Protein AF-0000000078328776 (afdb_homodimer)

pLDDT: mean 74.49, std 23.5, range [30.27, 96.44]

Foldseek 3Di:
DDPPPPPPPDPPPPPPPPLDPLLVVLCPPVNVVVLVVLVVVLVVLVVVLVVLVVQLVVLVVVVDPVSPVVNVVSVVSNVVSVVVSVVSVVVSVVSVVVSSVVSVVVVVPPPVPDD/DDPPPPPPPDPPPPPPPPLDPQLVVLCPPVNVVVLVVLVVVLVVLVVVLVVLVVQLVVLVVVVDPVSPVVNVVSVVSNVVSVVVSVVSVVVSVVSVVVSSVVRVVVVVPPPVPDD

Secondary structure (DSSP, 8-state):
--------------------HHHHHTS-HHHHHHHHHHHHHHHHHHHHHHHHHHHHHHHHHHT-HHHHHHHHHHHHHHHHHHHHHHHHHHHHHHHHHHHHHHHHHHHHTS-----/--------------------HHHHHHS-HHHHHHHHHHHHHHHHHHHHHHHHHHHHHHHHHHT-HHHHHHHHHHHHHHHHHHHHHHHHHHHHHHHHHHHHHHHHHHHHTS-----

InterPro domains:
  IPR009741 Protein EARLY FLOWERING 4 domain [PF07011] (29-105)
  IPR040462 Protein EARLY FLOWERING 4 [PTHR33469] (18-105)

Nearest PDB structures (foldseek):
  3tul-assembly5_B  TM=6.979E-01  e=3.600E+00  Salmonella enterica subsp. enterica serovar Typhimurium
  6h9x-assembly1_A  TM=4.106E-01  e=1.243E+00  Klebsiella pneumoniae
  3syv-assembly2_C  TM=4.002E-01  e=1.574E+00  Mus musculus
  3tul-assembly5_B  TM=6.974E-01  e=3.491E+00  Salmonella enterica subsp. enterica serovar Typhimurium
  6zvr-assembly1_D  TM=7.664E-01  e=7.128E+00  Nostoc punctiforme

Solvent-accessible surface area (backbone atoms only — not comparable to full-atom values): 12878 Å² total; per-residue (Å²): 138,83,79,78,79,77,76,77,77,73,78,77,74,71,77,65,80,69,56,48,61,51,26,41,69,46,53,40,70,64,58,48,49,52,51,54,50,52,48,51,53,47,50,50,54,48,52,51,41,55,54,44,53,50,50,40,50,53,25,59,73,63,73,40,68,70,38,43,50,50,30,15,57,46,52,50,52,43,51,52,48,40,50,50,46,29,52,54,32,48,51,47,43,51,53,51,51,50,47,49,53,53,14,48,55,58,54,59,60,61,68,74,60,82,125,138,84,80,77,80,78,78,76,76,73,79,78,77,71,77,66,79,69,59,50,61,50,27,42,69,49,52,40,70,65,59,46,50,52,50,53,49,54,46,50,51,50,51,51,54,48,53,51,41,55,54,45,52,50,50,40,50,51,24,59,72,62,73,40,70,70,38,44,48,51,30,14,56,45,52,48,51,43,51,53,48,42,49,51,47,29,51,53,32,50,52,48,42,53,52,51,50,50,50,51,53,53,16,49,56,58,53,59,61,61,68,72,61,82,127

Radius of gyration: 25.48 Å; Cα contacts (8 Å, |Δi|>4): 161; chains: 2; bounding box: 104×79×60 Å

Sequence (230 aa):
MDHADSSHHTPNKRRRGAVPAAAADSFSGEVWRNFTDSFREVQSVLDRNRVLIQQVNENHQSKMHDNMVKNVELIQEINGNITRVKVLYSELSSSFSSVLRNGRDGAGGGNDGEEMDHADSSHHTPNKRRRGAVPAAAADSFSGEVWRNFTDSFREVQSVLDRNRVLIQQVNENHQSKMHDNMVKNVELIQEINGNITRVKVLYSELSSSFSSVLRNGRDGAGGGNDGEE

Organism: Daucus carota subsp. sativus (NCBI:txid79200)

Structure (mmCIF, N/CA/C/O backbone):
data_AF-0000000078328776-model_v1
#
loop_
_entity.id
_entity.type
_entity.pdbx_description
1 polymer 'Uncharacterized protein'
#
loop_
_atom_site.group_PDB
_atom_site.id
_atom_site.type_symbol
_atom_site.label_atom_id
_atom_site.label_alt_id
_atom_site.label_comp_id
_atom_site.label_asym_id
_atom_site.label_entity_id
_atom_site.label_seq_id
_atom_site.pdbx_PDB_ins_code
_atom_site.Cartn_x
_atom_site.Cartn_y
_atom_site.Cartn_z
_atom_site.occupancy
_atom_site.B_iso_or_equiv
_atom_site.auth_seq_id
_atom_site.auth_comp_id
_atom_site.auth_asym_id
_atom_site.auth_atom_id
_atom_site.pdbx_PDB_model_num
ATOM 1 N N . MET A 1 1 ? 55.062 -6.391 -22.578 1 31.45 1 MET A N 1
ATOM 2 C CA . MET A 1 1 ? 53.719 -6.285 -23.109 1 31.45 1 MET A CA 1
ATOM 3 C C . MET A 1 1 ? 52.719 -7.02 -22.203 1 31.45 1 MET A C 1
ATOM 5 O O . MET A 1 1 ? 52.656 -8.25 -22.203 1 31.45 1 MET A O 1
ATOM 9 N N . ASP A 1 2 ? 52.5 -6.52 -20.891 1 34.41 2 ASP A N 1
ATOM 10 C CA . ASP A 1 2 ? 51.875 -7.035 -19.688 1 34.41 2 ASP A CA 1
ATOM 11 C C . ASP A 1 2 ? 50.344 -7.078 -19.844 1 34.41 2 ASP A C 1
ATOM 13 O O . ASP A 1 2 ? 49.719 -6.059 -20.156 1 34.41 2 ASP A O 1
ATOM 17 N N . HIS A 1 3 ? 49.812 -8.188 -20.359 1 32.75 3 HIS A N 1
ATOM 18 C CA . HIS A 1 3 ? 48.406 -8.508 -20.547 1 32.75 3 HIS A CA 1
ATOM 19 C C . HIS A 1 3 ? 47.656 -8.469 -19.219 1 32.75 3 HIS A C 1
ATOM 21 O O . HIS A 1 3 ? 48 -9.203 -18.297 1 32.75 3 HIS A O 1
ATOM 27 N N . ALA A 1 4 ? 47.156 -7.242 -18.781 1 39.03 4 ALA A N 1
ATOM 28 C CA . ALA A 1 4 ? 46.25 -7.02 -17.656 1 39.03 4 ALA A CA 1
ATOM 29 C C . ALA A 1 4 ? 45.031 -7.91 -17.75 1 39.03 4 ALA A C 1
ATOM 31 O O . ALA A 1 4 ? 44.344 -7.945 -18.781 1 39.03 4 ALA A O 1
ATOM 32 N N . ASP A 1 5 ? 45.062 -9.102 -17.109 1 33.81 5 ASP A N 1
ATOM 33 C CA . ASP A 1 5 ? 43.938 -10.039 -16.984 1 33.81 5 ASP A CA 1
ATOM 34 C C . ASP A 1 5 ? 42.75 -9.375 -16.297 1 33.81 5 ASP A C 1
ATOM 36 O O . ASP A 1 5 ? 42.844 -8.969 -15.133 1 33.81 5 ASP A O 1
ATOM 40 N N . SER A 1 6 ? 42 -8.469 -17.016 1 39.53 6 SER A N 1
ATOM 41 C CA . SER A 1 6 ? 40.75 -7.895 -16.484 1 39.53 6 SER A CA 1
ATOM 42 C C . SER A 1 6 ? 39.781 -8.977 -16.047 1 39.53 6 SER A C 1
ATOM 44 O O . SER A 1 6 ? 39.25 -9.727 -16.859 1 39.53 6 SER A O 1
ATOM 46 N N . SER A 1 7 ? 39.969 -9.516 -14.812 1 37.34 7 SER A N 1
ATOM 47 C CA . SER A 1 7 ? 39.031 -10.461 -14.195 1 37.34 7 SER A CA 1
ATOM 48 C C . SER A 1 7 ? 37.656 -9.875 -14.07 1 37.34 7 SER A C 1
ATOM 50 O O . SER A 1 7 ? 37.438 -8.844 -13.43 1 37.34 7 SER A O 1
ATOM 52 N N . HIS A 1 8 ? 36.812 -10.039 -15.062 1 32.25 8 HIS A N 1
ATOM 53 C CA . HIS A 1 8 ? 35.375 -9.734 -15.07 1 32.25 8 HIS A CA 1
ATOM 54 C C . HIS A 1 8 ? 34.656 -10.461 -13.938 1 32.25 8 HIS A C 1
ATOM 56 O O . HIS A 1 8 ? 34.75 -11.688 -13.828 1 32.25 8 HIS A O 1
ATOM 62 N N . HIS A 1 9 ? 34.531 -9.852 -12.742 1 34.56 9 HIS A N 1
ATOM 63 C CA . HIS A 1 9 ? 33.719 -10.328 -11.648 1 34.56 9 HIS A CA 1
ATOM 64 C C . HIS A 1 9 ? 32.25 -10.453 -12.078 1 34.56 9 HIS A C 1
ATOM 66 O O . HIS A 1 9 ? 31.641 -9.484 -12.547 1 34.56 9 HIS A O 1
ATOM 72 N N . THR A 1 10 ? 31.891 -11.656 -12.516 1 31.17 10 THR A N 1
ATOM 73 C CA . THR A 1 10 ? 30.5 -11.984 -12.852 1 31.17 10 THR A CA 1
ATOM 74 C C . THR A 1 10 ? 29.578 -11.734 -11.656 1 31.17 10 THR A C 1
ATOM 76 O O . THR A 1 10 ? 29.906 -12.102 -10.531 1 31.17 10 THR A O 1
ATOM 79 N N . PRO A 1 11 ? 28.781 -10.648 -11.719 1 34.19 11 PRO A N 1
ATOM 80 C CA . PRO A 1 11 ? 27.859 -10.367 -10.609 1 34.19 11 PRO A CA 1
ATOM 81 C C . PRO A 1 11 ? 27.094 -11.602 -10.156 1 34.19 11 PRO A C 1
ATOM 83 O O . PRO A 1 11 ? 26.781 -12.469 -10.969 1 34.19 11 PRO A O 1
ATOM 86 N N . ASN A 1 12 ? 27.344 -12.086 -8.992 1 31.11 12 ASN A N 1
ATOM 87 C CA . ASN A 1 12 ? 26.688 -13.195 -8.312 1 31.11 12 ASN A CA 1
ATOM 88 C C . ASN A 1 12 ? 25.172 -13.023 -8.289 1 31.11 12 ASN A C 1
ATOM 90 O O . ASN A 1 12 ? 24.656 -12.055 -7.734 1 31.11 12 ASN A O 1
ATOM 94 N N . LYS A 1 13 ? 24.547 -13.383 -9.383 1 30.67 13 LYS A N 1
ATOM 95 C CA . LYS A 1 13 ? 23.094 -13.469 -9.391 1 30.67 13 LYS A CA 1
ATOM 96 C C . LYS A 1 13 ? 22.562 -14.156 -8.133 1 30.67 13 LYS A C 1
ATOM 98 O O . LYS A 1 13 ? 22.859 -15.336 -7.902 1 30.67 13 LYS A O 1
ATOM 103 N N . ARG A 1 14 ? 22.453 -13.484 -7.016 1 35.81 14 ARG A N 1
ATOM 104 C CA . ARG A 1 14 ? 21.844 -14.07 -5.824 1 35.81 14 ARG A CA 1
ATOM 105 C C . ARG A 1 14 ? 20.594 -14.875 -6.188 1 35.81 14 ARG A C 1
ATOM 107 O O . ARG A 1 14 ? 19.766 -14.414 -6.969 1 35.81 14 ARG A O 1
ATOM 114 N N . ARG A 1 15 ? 20.656 -16.109 -5.965 1 32.38 15 ARG A N 1
ATOM 115 C CA . ARG A 1 15 ? 19.641 -17.156 -6.121 1 32.38 15 ARG A CA 1
ATOM 116 C C . ARG A 1 15 ? 18.297 -16.719 -5.555 1 32.38 15 ARG A C 1
ATOM 118 O O . ARG A 1 15 ? 18.172 -16.516 -4.344 1 32.38 15 ARG A O 1
ATOM 125 N N . ARG A 1 16 ? 17.625 -15.883 -6.285 1 35 16 ARG A N 1
ATOM 126 C CA . ARG A 1 16 ? 16.234 -15.648 -5.922 1 35 16 ARG A CA 1
ATOM 127 C C . ARG A 1 16 ? 15.539 -16.953 -5.543 1 35 16 ARG A C 1
ATOM 129 O O . ARG A 1 16 ? 15.656 -17.953 -6.246 1 35 16 ARG A O 1
ATOM 136 N N . GLY A 1 17 ? 15.438 -17.219 -4.297 1 33.25 17 GLY A N 1
AT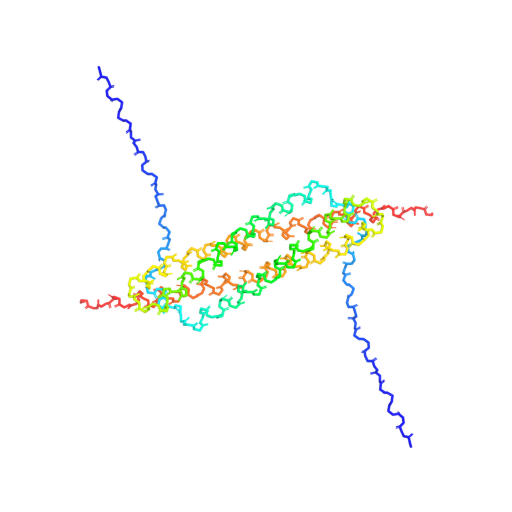OM 137 C CA . GLY A 1 17 ? 14.758 -18.438 -3.902 1 33.25 17 GLY A CA 1
ATOM 138 C C . GLY A 1 17 ? 13.656 -18.844 -4.855 1 33.25 17 GLY A C 1
ATOM 139 O O . GLY A 1 17 ? 12.703 -18.078 -5.074 1 33.25 17 GLY A O 1
ATOM 140 N N . ALA A 1 18 ? 13.953 -19.578 -5.914 1 33.97 18 ALA A N 1
ATOM 141 C CA . ALA A 1 18 ? 13.086 -20.188 -6.914 1 33.97 18 ALA A CA 1
ATOM 142 C C . ALA A 1 18 ? 11.836 -20.781 -6.27 1 33.97 18 ALA A C 1
ATOM 144 O O . ALA A 1 18 ? 11.93 -21.656 -5.41 1 33.97 18 ALA A O 1
ATOM 145 N N . VAL A 1 19 ? 10.812 -20.047 -5.945 1 45.22 19 VAL A N 1
ATOM 146 C CA . VAL A 1 19 ? 9.562 -20.75 -5.711 1 45.22 19 VAL A CA 1
ATOM 147 C C . VAL A 1 19 ? 9.422 -21.906 -6.703 1 45.22 19 VAL A C 1
ATOM 149 O O . VAL A 1 19 ? 9.469 -21.688 -7.918 1 45.22 19 VAL A O 1
ATOM 152 N N . PRO A 1 20 ? 9.812 -23.062 -6.336 1 44.31 20 PRO A N 1
ATOM 153 C CA . PRO A 1 20 ? 9.703 -24.188 -7.27 1 44.31 20 PRO A CA 1
ATOM 154 C C . PRO A 1 20 ? 8.398 -24.172 -8.062 1 44.31 20 PRO A C 1
ATOM 156 O O . PRO A 1 20 ? 7.395 -23.641 -7.594 1 44.31 20 PRO A O 1
ATOM 159 N N . ALA A 1 21 ? 8.461 -24.391 -9.359 1 47.16 21 ALA A N 1
ATOM 160 C CA . ALA A 1 21 ? 7.34 -24.625 -10.273 1 47.16 21 ALA A CA 1
ATOM 161 C C . ALA A 1 21 ? 6.148 -25.234 -9.547 1 47.16 21 ALA A C 1
ATOM 163 O O . ALA A 1 21 ? 4.996 -24.906 -9.836 1 47.16 21 ALA A O 1
ATOM 164 N N . ALA A 1 22 ? 6.434 -26.078 -8.586 1 49.41 22 ALA A N 1
ATOM 165 C CA . ALA A 1 22 ? 5.41 -26.75 -7.781 1 49.41 22 ALA A CA 1
ATOM 166 C C . ALA A 1 22 ? 4.695 -25.75 -6.871 1 49.41 22 ALA A C 1
ATOM 168 O O . ALA A 1 22 ? 3.557 -25.984 -6.457 1 49.41 22 ALA A O 1
ATOM 169 N N . ALA A 1 23 ? 5.336 -24.719 -6.641 1 53.28 23 ALA A N 1
ATOM 170 C CA . ALA A 1 23 ? 4.73 -23.75 -5.734 1 53.28 23 ALA A CA 1
ATOM 171 C C . ALA A 1 23 ? 3.596 -23 -6.422 1 53.28 23 ALA A C 1
ATOM 173 O O . ALA A 1 23 ? 2.58 -22.688 -5.793 1 53.28 23 ALA A O 1
ATOM 174 N N . ALA A 1 24 ? 3.834 -22.734 -7.727 1 55.66 24 ALA A N 1
ATOM 175 C CA . ALA A 1 24 ? 2.717 -22.109 -8.43 1 55.66 24 ALA A CA 1
ATOM 176 C C . ALA A 1 24 ? 1.497 -23.031 -8.445 1 55.66 24 ALA A C 1
ATOM 178 O O . ALA A 1 24 ? 0.357 -22.547 -8.414 1 55.66 24 ALA A O 1
ATOM 179 N N . ASP A 1 25 ? 1.809 -24.344 -8.438 1 57.94 25 ASP A N 1
ATOM 180 C CA . ASP A 1 25 ? 0.71 -25.297 -8.344 1 57.94 25 ASP A CA 1
ATOM 181 C C . ASP A 1 25 ? 0.04 -25.234 -6.973 1 57.94 25 ASP A C 1
ATOM 183 O O . ASP A 1 25 ? -1.116 -25.625 -6.816 1 57.94 25 ASP A O 1
ATOM 187 N N . SER A 1 26 ? 0.884 -24.609 -6.102 1 59.19 26 SER A N 1
ATOM 188 C CA . SER A 1 26 ? 0.373 -24.562 -4.734 1 59.19 26 SER A CA 1
ATOM 189 C C . SER A 1 26 ? -0.594 -23.406 -4.539 1 59.19 26 SER A C 1
ATOM 191 O O . SER A 1 26 ? -1.27 -23.312 -3.51 1 59.19 26 SER A O 1
ATOM 193 N N . PHE A 1 27 ? -0.593 -22.547 -5.52 1 69.25 27 PHE A N 1
ATOM 194 C CA . PHE A 1 27 ? -1.551 -21.469 -5.383 1 69.25 27 PHE A CA 1
ATOM 195 C C . PHE A 1 27 ? -2.891 -21.844 -6.004 1 69.25 27 PHE A C 1
ATOM 197 O O . PHE A 1 27 ? -3.068 -21.734 -7.219 1 69.25 27 PHE A O 1
ATOM 204 N N . SER A 1 28 ? -3.625 -22.594 -5.129 1 76.75 28 SER A N 1
ATOM 205 C CA . SER A 1 28 ? -4.969 -22.906 -5.605 1 76.75 28 SER A CA 1
ATOM 206 C C . SER A 1 28 ? -5.691 -21.641 -6.07 1 76.75 28 SER A C 1
ATOM 208 O O . SER A 1 28 ? -5.328 -20.531 -5.684 1 76.75 28 SER A O 1
ATOM 210 N N . GLY A 1 29 ? -6.637 -21.844 -6.902 1 81.38 29 GLY A N 1
ATOM 211 C CA . GLY A 1 29 ? -7.434 -20.75 -7.438 1 81.38 29 GLY A CA 1
ATOM 212 C C . GLY A 1 29 ? -8.094 -19.906 -6.363 1 81.38 29 GLY A C 1
ATOM 213 O O . GLY A 1 29 ? -8.156 -18.688 -6.477 1 81.38 29 GLY A O 1
ATOM 214 N N . GLU A 1 30 ? -8.445 -20.672 -5.375 1 85.69 30 GLU A N 1
ATOM 215 C CA . GLU A 1 30 ? -9.109 -19.984 -4.281 1 85.69 30 GLU A CA 1
ATOM 216 C C . GLU A 1 30 ? -8.133 -19.094 -3.512 1 85.69 30 GLU A C 1
ATOM 218 O O . GLU A 1 30 ? -8.453 -17.953 -3.164 1 85.69 30 GLU A O 1
ATOM 223 N N . VAL A 1 31 ? -7.023 -19.578 -3.211 1 86.94 31 VAL A N 1
ATOM 224 C CA . VAL A 1 31 ? -5.996 -18.828 -2.498 1 86.94 31 VAL A CA 1
ATOM 225 C C . VAL A 1 31 ? -5.602 -17.609 -3.311 1 86.94 31 VAL A C 1
ATOM 227 O O . VAL A 1 31 ? -5.492 -16.5 -2.766 1 86.94 31 VAL A O 1
ATOM 230 N N . TRP A 1 32 ? -5.539 -17.812 -4.559 1 88.25 32 TRP A N 1
ATOM 231 C CA . TRP A 1 32 ? -5.172 -16.719 -5.441 1 88.25 32 TRP A CA 1
ATOM 232 C C . TRP A 1 32 ? -6.258 -15.648 -5.453 1 88.25 32 TRP A C 1
ATOM 234 O O . TRP A 1 32 ? -5.961 -14.453 -5.414 1 88.25 32 TRP A O 1
ATOM 244 N N . ARG A 1 33 ? -7.488 -16.047 -5.457 1 88.25 33 ARG A N 1
ATOM 245 C CA . ARG A 1 33 ? -8.594 -15.094 -5.445 1 88.25 33 ARG A CA 1
ATOM 246 C C . ARG A 1 33 ? -8.594 -14.273 -4.164 1 88.25 33 ARG A C 1
ATOM 248 O O . ARG A 1 33 ? -8.812 -13.055 -4.199 1 88.25 33 ARG A O 1
ATOM 255 N N . ASN A 1 34 ? -8.328 -14.961 -3.078 1 88.69 34 ASN A N 1
ATOM 256 C CA . ASN A 1 34 ? -8.266 -14.242 -1.808 1 88.69 34 ASN A CA 1
ATOM 257 C C . ASN A 1 34 ? -7.148 -13.203 -1.81 1 88.69 34 ASN A C 1
ATOM 259 O O . ASN A 1 34 ? -7.332 -12.094 -1.314 1 88.69 34 ASN A O 1
ATOM 263 N N . PHE A 1 35 ? -6.043 -13.586 -2.35 1 90.5 35 PHE A N 1
ATOM 264 C CA . PHE A 1 35 ? -4.922 -12.656 -2.432 1 90.5 35 PHE A CA 1
ATOM 265 C C . PHE A 1 35 ? -5.281 -11.461 -3.303 1 90.5 35 PHE A C 1
ATOM 267 O O . PHE A 1 35 ? -5 -10.312 -2.936 1 90.5 35 PHE A O 1
ATOM 274 N N . THR A 1 36 ? -5.891 -11.711 -4.445 1 90 36 THR A N 1
ATOM 275 C CA . THR A 1 36 ? -6.242 -10.625 -5.355 1 90 36 THR A CA 1
ATOM 276 C C . THR A 1 36 ? -7.246 -9.68 -4.699 1 90 36 THR A C 1
ATOM 278 O O . THR A 1 36 ? -7.172 -8.461 -4.887 1 90 36 THR A O 1
ATOM 281 N N . ASP A 1 37 ? -8.156 -10.25 -3.939 1 92.06 37 ASP A N 1
ATOM 282 C CA . ASP A 1 37 ? -9.117 -9.422 -3.227 1 92.06 37 ASP A CA 1
ATOM 283 C C . ASP A 1 37 ? -8.422 -8.531 -2.195 1 92.06 37 ASP A C 1
ATOM 285 O O . ASP A 1 37 ? -8.766 -7.355 -2.049 1 92.06 37 ASP A O 1
ATOM 289 N N . SER A 1 38 ? -7.547 -9.117 -1.46 1 91.75 38 SER A N 1
ATOM 290 C CA . SER A 1 38 ? -6.777 -8.344 -0.489 1 91.75 38 SER A CA 1
ATOM 291 C C . SER A 1 38 ? -6.031 -7.199 -1.162 1 91.75 38 SER A C 1
ATOM 293 O O . SER A 1 38 ? -5.992 -6.082 -0.639 1 91.75 38 SER A O 1
ATOM 295 N N . PHE A 1 39 ? -5.578 -7.469 -2.301 1 91.5 39 PHE A N 1
ATOM 296 C CA . PHE A 1 39 ? -4.863 -6.438 -3.047 1 91.5 39 PHE A CA 1
ATOM 297 C C . PHE A 1 39 ? -5.805 -5.309 -3.447 1 91.5 39 PHE A C 1
ATOM 299 O O . PHE A 1 39 ? -5.43 -4.133 -3.395 1 91.5 39 PHE A O 1
ATOM 306 N N . ARG A 1 40 ? -6.961 -5.672 -3.826 1 91.62 40 ARG A N 1
ATOM 307 C CA . ARG A 1 40 ? -7.941 -4.664 -4.223 1 91.62 40 ARG A CA 1
ATOM 308 C C . ARG A 1 40 ? -8.297 -3.756 -3.051 1 91.62 40 ARG A C 1
ATOM 310 O O . ARG A 1 40 ? -8.461 -2.547 -3.223 1 91.62 40 ARG A O 1
ATOM 317 N N . GLU A 1 41 ? -8.391 -4.371 -1.943 1 94.44 41 GLU A N 1
ATOM 318 C CA . GLU A 1 41 ? -8.68 -3.574 -0.757 1 94.44 41 GLU A CA 1
ATOM 319 C C . GLU A 1 41 ? -7.57 -2.566 -0.479 1 94.44 41 GLU A C 1
ATOM 321 O O . GLU A 1 41 ? -7.84 -1.39 -0.233 1 94.44 41 GLU A O 1
ATOM 326 N N . VAL A 1 42 ? -6.383 -3.021 -0.512 1 93.38 42 VAL A N 1
ATOM 327 C CA . VAL A 1 42 ? -5.238 -2.146 -0.279 1 93.38 42 VAL A CA 1
ATOM 328 C C . VAL A 1 42 ? -5.23 -1.021 -1.31 1 93.38 42 VAL A C 1
ATOM 330 O O . VAL A 1 42 ? -5.031 0.146 -0.962 1 93.38 42 VAL A O 1
ATOM 333 N N . GLN A 1 43 ? -5.453 -1.379 -2.537 1 90.94 43 GLN A N 1
ATOM 334 C CA . GLN A 1 43 ? -5.48 -0.381 -3.602 1 90.94 43 GLN A CA 1
ATOM 335 C C . GLN A 1 43 ? -6.516 0.702 -3.314 1 90.94 43 GLN A C 1
ATOM 337 O O . GLN A 1 43 ? -6.273 1.884 -3.566 1 90.94 43 GLN A O 1
ATOM 342 N N . SER A 1 44 ? -7.637 0.311 -2.834 1 94.38 44 SER A N 1
ATOM 343 C CA . SER A 1 44 ? -8.688 1.277 -2.533 1 94.38 44 SER A CA 1
ATOM 344 C C . SER A 1 44 ? -8.242 2.264 -1.46 1 94.38 44 SER A C 1
ATOM 346 O O . SER A 1 44 ? -8.508 3.463 -1.561 1 94.38 44 SER A O 1
ATOM 348 N N . VAL A 1 45 ? -7.598 1.777 -0.43 1 96.19 45 VAL A N 1
ATOM 349 C CA . VAL A 1 45 ? -7.109 2.641 0.64 1 96.19 45 VAL A CA 1
ATOM 350 C C . VAL A 1 45 ? -6.047 3.59 0.094 1 96.19 45 VAL A C 1
ATOM 352 O O . VAL A 1 45 ? -6.02 4.77 0.45 1 96.19 45 VAL A O 1
ATOM 355 N N . LEU A 1 46 ? -5.262 3.145 -0.764 1 92.62 46 LEU A N 1
ATOM 356 C CA . LEU A 1 46 ? -4.207 3.959 -1.355 1 92.62 46 LEU A CA 1
ATOM 357 C C . LEU A 1 46 ? -4.793 5.039 -2.256 1 92.62 46 LEU A C 1
ATOM 359 O O . LEU A 1 46 ? -4.316 6.18 -2.258 1 92.62 46 LEU A O 1
ATOM 363 N N . ASP A 1 47 ? -5.781 4.656 -3.043 1 92.88 47 ASP A N 1
ATOM 364 C CA . ASP A 1 47 ? -6.473 5.648 -3.859 1 92.88 47 ASP A CA 1
ATOM 365 C C . ASP A 1 47 ? -7.066 6.758 -2.99 1 92.88 47 ASP A C 1
ATOM 367 O O . ASP A 1 47 ? -6.996 7.938 -3.348 1 92.88 47 ASP A O 1
ATOM 371 N N . ARG A 1 48 ? -7.609 6.379 -1.921 1 95.69 48 ARG A N 1
ATOM 372 C CA . ARG A 1 48 ? -8.133 7.371 -0.989 1 95.69 48 ARG A CA 1
ATOM 373 C C . ARG A 1 48 ? -7.02 8.266 -0.461 1 95.69 48 ARG A C 1
ATOM 375 O O . ARG A 1 48 ? -7.188 9.484 -0.363 1 95.69 48 ARG A O 1
ATOM 382 N N . ASN A 1 49 ? -5.887 7.676 -0.158 1 94.12 49 ASN A N 1
ATOM 383 C CA . ASN A 1 49 ? -4.746 8.469 0.297 1 94.12 49 ASN A CA 1
ATOM 384 C C . ASN A 1 49 ? -4.301 9.469 -0.763 1 94.12 49 ASN A C 1
ATOM 386 O O . ASN A 1 49 ? -3.953 10.609 -0.441 1 94.12 49 ASN A O 1
ATOM 390 N N . ARG A 1 50 ? -4.27 9.047 -1.95 1 93 50 ARG A N 1
ATOM 391 C CA . ARG A 1 50 ? -3.91 9.945 -3.041 1 93 50 ARG A CA 1
ATOM 392 C C . ARG A 1 50 ? -4.824 11.172 -3.061 1 93 50 ARG A C 1
ATOM 394 O O . ARG A 1 50 ? -4.352 12.305 -3.205 1 93 50 ARG A O 1
ATOM 401 N N . VAL A 1 51 ? -6.105 10.992 -2.979 1 96.31 51 VAL A N 1
ATOM 402 C CA . VAL A 1 51 ? -7.086 12.078 -2.975 1 96.31 51 VAL A CA 1
ATOM 403 C C . VAL A 1 51 ? -6.855 12.977 -1.764 1 96.31 51 VAL A C 1
ATOM 405 O O . VAL A 1 51 ? -6.848 14.203 -1.888 1 96.31 51 VAL A O 1
ATOM 408 N N . LEU A 1 52 ? -6.582 12.383 -0.557 1 96.19 52 LEU A N 1
ATOM 409 C CA . LEU A 1 52 ? -6.359 13.133 0.673 1 96.19 52 LEU A CA 1
ATOM 410 C C . LEU A 1 52 ? -5.098 13.984 0.569 1 96.19 52 LEU A C 1
ATOM 412 O O . LEU A 1 52 ? -5.094 15.148 0.977 1 96.19 52 LEU A O 1
ATOM 416 N N . ILE A 1 53 ? -4.094 13.445 0.046 1 93.56 53 ILE A N 1
ATOM 417 C CA . ILE A 1 53 ? -2.838 14.164 -0.103 1 93.56 53 ILE A CA 1
ATOM 418 C C .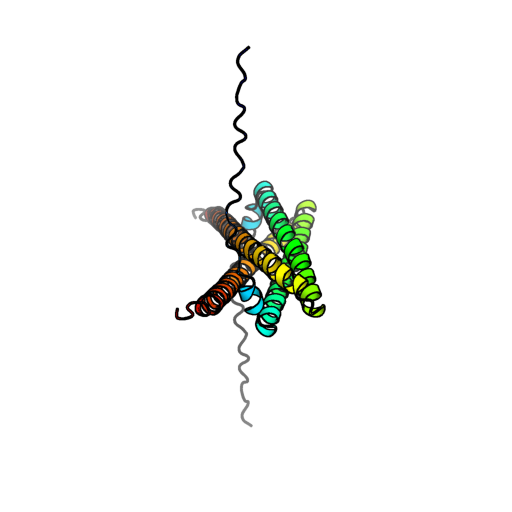 ILE A 1 53 ? -3.039 15.367 -1.026 1 93.56 53 ILE A C 1
ATOM 420 O O . ILE A 1 53 ? -2.547 16.469 -0.748 1 93.56 53 ILE A O 1
ATOM 424 N N . GLN A 1 54 ? -3.801 15.211 -2.072 1 94.12 54 GLN A N 1
ATOM 425 C CA . GLN A 1 54 ? -4.102 16.312 -2.975 1 94.12 54 GLN A CA 1
ATOM 426 C C . GLN A 1 54 ? -4.875 17.422 -2.256 1 94.12 54 GLN A C 1
ATOM 428 O O . GLN A 1 54 ? -4.582 18.609 -2.43 1 94.12 54 GLN A O 1
ATOM 433 N N . GLN A 1 55 ? -5.84 16.969 -1.504 1 95.06 55 GLN A N 1
ATOM 434 C CA . GLN A 1 55 ? -6.633 17.938 -0.756 1 95.06 55 GLN A CA 1
ATOM 435 C C . GLN A 1 55 ? -5.77 18.703 0.244 1 95.06 55 GLN A C 1
ATOM 437 O O . GLN A 1 55 ? -5.898 19.922 0.378 1 95.06 55 GLN A O 1
ATOM 442 N N . VAL A 1 56 ? -4.875 18.031 0.979 1 93.19 56 VAL A N 1
ATOM 443 C CA . VAL A 1 56 ? -3.961 18.688 1.911 1 93.19 56 VAL A CA 1
ATOM 444 C C . VAL A 1 56 ? -3.109 19.703 1.169 1 93.19 56 VAL A C 1
ATOM 446 O O . VAL A 1 56 ? -2.938 20.828 1.639 1 93.19 56 VAL A O 1
ATOM 449 N N . ASN A 1 57 ? -2.629 19.312 -0.012 1 90.38 57 ASN A N 1
ATOM 450 C CA . ASN A 1 57 ? -1.78 20.203 -0.795 1 90.38 57 ASN A CA 1
ATOM 451 C C . ASN A 1 57 ? -2.539 21.453 -1.243 1 90.38 57 ASN A C 1
ATOM 453 O O . ASN A 1 57 ? -2.016 22.562 -1.165 1 90.38 57 ASN A O 1
ATOM 457 N N . GLU A 1 58 ? -3.703 21.219 -1.664 1 92.88 58 GLU A N 1
ATOM 458 C CA . GLU A 1 58 ? -4.531 22.344 -2.096 1 92.88 58 GLU A CA 1
ATOM 459 C C . GLU A 1 58 ? -4.832 23.281 -0.936 1 92.88 58 GLU A C 1
ATOM 461 O O . GLU A 1 58 ? -4.789 24.5 -1.096 1 92.88 58 GLU A O 1
ATOM 466 N N . ASN A 1 59 ? -5.117 22.75 0.175 1 91.25 59 ASN A N 1
ATOM 467 C CA . ASN A 1 59 ? -5.355 23.547 1.369 1 91.25 59 ASN A CA 1
ATOM 468 C C . ASN A 1 59 ? -4.113 24.344 1.768 1 91.25 59 ASN A C 1
ATOM 470 O O . ASN A 1 59 ? -4.215 25.516 2.148 1 91.25 59 ASN A O 1
ATOM 474 N N . HIS A 1 60 ? -2.998 23.672 1.661 1 84.25 60 HIS A N 1
ATOM 475 C CA . HIS A 1 60 ? -1.738 24.328 1.982 1 84.25 60 HIS A CA 1
ATOM 476 C C . HIS A 1 60 ? -1.472 25.5 1.039 1 84.25 60 HIS A C 1
ATOM 478 O O . HIS A 1 60 ? -1.04 26.562 1.476 1 84.25 60 HIS A O 1
ATOM 484 N N . GLN A 1 61 ? -1.767 25.344 -0.197 1 87 61 GLN A N 1
ATOM 485 C CA . GLN A 1 61 ? -1.517 26.359 -1.207 1 87 61 GLN A CA 1
ATOM 486 C C . GLN A 1 61 ? -2.477 27.531 -1.05 1 87 61 GLN A C 1
ATOM 488 O O . GLN A 1 61 ? -2.156 28.672 -1.434 1 87 61 GLN A O 1
ATOM 493 N N . SER A 1 62 ? -3.602 27.266 -0.476 1 88.44 62 SER A N 1
ATOM 494 C CA . SER A 1 62 ? -4.609 28.312 -0.323 1 88.44 62 SER A CA 1
ATOM 495 C C . SER A 1 62 ? -4.195 29.328 0.73 1 88.44 62 SER A C 1
ATOM 497 O O . SER A 1 62 ? -4.703 30.453 0.75 1 88.44 62 SER A O 1
ATOM 499 N N . LYS A 1 63 ? -3.293 28.953 1.649 1 84.75 63 LYS A N 1
ATOM 500 C CA . LYS A 1 63 ? -2.789 29.766 2.75 1 84.75 63 LYS A CA 1
ATOM 501 C C . LYS A 1 63 ? -3.936 30.312 3.602 1 84.75 63 LYS A C 1
ATOM 503 O O . LYS A 1 63 ? -3.779 31.312 4.289 1 84.75 63 LYS A O 1
ATOM 508 N N . MET A 1 64 ? -5.152 29.75 3.543 1 89.38 64 MET A N 1
ATOM 509 C CA . MET A 1 64 ? -6.309 30.125 4.348 1 89.38 64 MET A CA 1
ATOM 510 C C . MET A 1 64 ? -6.348 29.344 5.656 1 89.38 64 MET A C 1
ATOM 512 O O . MET A 1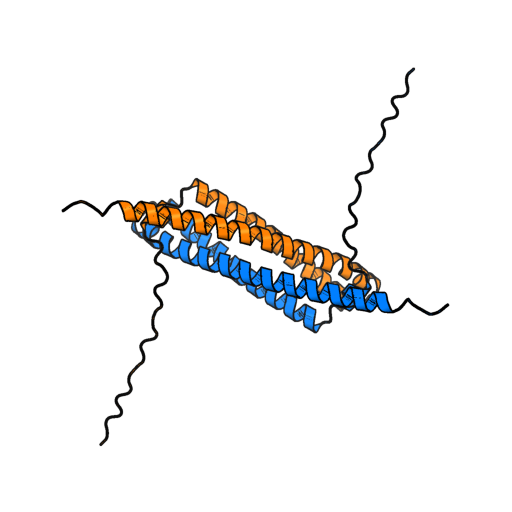 64 ? -6.148 28.125 5.66 1 89.38 64 MET A O 1
ATOM 516 N N . HIS A 1 65 ? -6.516 30.078 6.738 1 85.69 65 HIS A N 1
ATOM 517 C CA . HIS A 1 65 ? -6.488 29.5 8.078 1 85.69 65 HIS A CA 1
ATOM 518 C C . HIS A 1 65 ? -7.449 28.328 8.195 1 85.69 65 HIS A C 1
ATOM 520 O O . HIS A 1 65 ? -7.07 27.25 8.672 1 85.69 65 HIS A O 1
ATOM 526 N N . ASP A 1 66 ? -8.641 28.484 7.766 1 88.25 66 ASP A N 1
ATOM 527 C CA . ASP A 1 66 ? -9.648 27.422 7.875 1 88.25 66 ASP A CA 1
ATOM 528 C C . ASP A 1 66 ? -9.203 26.172 7.133 1 88.25 66 ASP A C 1
ATOM 530 O O . ASP A 1 66 ? -9.484 25.047 7.57 1 88.25 66 ASP A O 1
ATOM 534 N N . ASN A 1 67 ? -8.57 26.359 6.074 1 89.88 67 ASN A N 1
ATOM 535 C CA . ASN A 1 67 ? -8.078 25.234 5.289 1 89.88 67 ASN A CA 1
ATOM 536 C C . ASN A 1 67 ? -6.941 24.516 6.008 1 89.88 67 ASN A C 1
ATOM 538 O O . ASN A 1 67 ? -6.816 23.281 5.91 1 89.88 67 ASN A O 1
ATOM 542 N N . MET A 1 68 ? -6.238 25.172 6.707 1 83.69 68 MET A N 1
ATOM 543 C CA . MET A 1 68 ? -5.141 24.562 7.457 1 83.69 68 MET A CA 1
ATOM 544 C C . MET A 1 68 ? -5.676 23.719 8.609 1 83.69 68 MET A C 1
ATOM 546 O O . MET A 1 68 ? -5.105 22.688 8.938 1 83.69 68 MET A O 1
ATOM 550 N N . VAL A 1 69 ? -6.742 24.297 9.211 1 87.62 69 VAL A N 1
ATOM 551 C CA . VAL A 1 69 ? -7.395 23.547 10.281 1 87.62 69 VAL A CA 1
ATOM 552 C C . VAL A 1 69 ? -7.949 22.234 9.727 1 87.62 69 VAL A C 1
ATOM 554 O O . VAL A 1 69 ? -7.805 21.188 10.352 1 87.62 69 VAL A O 1
ATOM 557 N N . LYS A 1 70 ? -8.531 22.297 8.516 1 92.75 70 LYS A N 1
ATOM 558 C CA . LYS A 1 70 ? -9.039 21.109 7.852 1 92.75 70 LYS A CA 1
ATOM 559 C C . LYS A 1 70 ? -7.914 20.125 7.555 1 92.75 70 LYS A C 1
ATOM 561 O O . LYS A 1 70 ? -8.117 18.906 7.59 1 92.75 70 LYS A O 1
ATOM 566 N N . ASN A 1 71 ? -6.715 20.625 7.305 1 91 71 ASN A N 1
ATOM 567 C CA . ASN A 1 71 ? -5.566 19.781 6.992 1 91 71 ASN A CA 1
ATOM 568 C C . ASN A 1 71 ? -5.215 18.859 8.164 1 91 71 ASN A C 1
ATOM 570 O O . ASN A 1 71 ? -4.754 17.734 7.957 1 91 71 ASN A O 1
ATOM 574 N N . VAL A 1 72 ? -5.453 19.312 9.312 1 86.69 72 VAL A N 1
ATOM 575 C CA . VAL A 1 72 ? -5.172 18.484 10.477 1 86.69 72 VAL A CA 1
ATOM 576 C C . VAL A 1 72 ? -6.039 17.219 10.438 1 86.69 72 VAL A C 1
ATOM 578 O O . VAL A 1 72 ? -5.547 16.109 10.656 1 86.69 72 VAL A O 1
ATOM 581 N N . GLU A 1 73 ? -7.242 17.438 10.078 1 91.88 73 GLU A N 1
ATOM 582 C CA . GLU A 1 73 ? -8.164 16.312 9.984 1 91.88 73 GLU A CA 1
ATOM 583 C C . GLU A 1 73 ? -7.785 15.383 8.836 1 91.88 73 GLU A C 1
ATOM 585 O O . GLU A 1 73 ? -7.84 14.156 8.977 1 91.88 73 GLU A O 1
ATOM 590 N N . LEU A 1 74 ? -7.367 15.938 7.77 1 94.62 74 LEU A N 1
ATOM 591 C CA . LEU A 1 74 ? -6.969 15.148 6.609 1 94.62 74 LEU A CA 1
ATOM 592 C C . LEU A 1 74 ? -5.715 14.336 6.91 1 94.62 74 LEU A C 1
ATOM 594 O O . LEU A 1 74 ? -5.617 13.172 6.527 1 94.62 74 LEU A O 1
ATOM 598 N N . ILE A 1 75 ? -4.832 14.938 7.582 1 91.38 75 ILE A N 1
ATOM 599 C CA . ILE A 1 75 ? -3.574 14.281 7.914 1 91.38 75 ILE A CA 1
ATOM 600 C C . ILE A 1 75 ? -3.834 13.133 8.891 1 91.38 75 ILE A C 1
ATOM 602 O O . ILE A 1 75 ? -3.201 12.078 8.805 1 91.38 75 ILE A O 1
ATOM 606 N N . GLN A 1 76 ? -4.766 13.328 9.75 1 91.38 76 GLN A N 1
ATOM 607 C CA . GLN A 1 76 ? -5.141 12.258 10.664 1 91.38 76 GLN A CA 1
ATOM 608 C C . GLN A 1 76 ? -5.758 11.086 9.914 1 91.38 76 GLN A C 1
ATOM 610 O O . GLN A 1 76 ? -5.496 9.922 10.242 1 91.38 76 GLN A O 1
ATOM 615 N N . GLU A 1 77 ? -6.602 11.375 8.969 1 95.06 77 GLU A N 1
ATOM 616 C CA . GLU A 1 77 ? -7.168 10.305 8.156 1 95.06 77 GLU A CA 1
ATOM 617 C C . GLU A 1 77 ? -6.082 9.57 7.371 1 95.06 77 GLU A C 1
ATOM 619 O O . GLU A 1 77 ? -6.09 8.344 7.297 1 95.06 77 GLU A O 1
ATOM 624 N N . ILE A 1 78 ? -5.148 10.297 6.852 1 94.31 78 ILE A N 1
ATOM 625 C CA . ILE A 1 78 ? -4.027 9.703 6.137 1 94.31 78 ILE A CA 1
ATOM 626 C C . ILE A 1 78 ? -3.252 8.773 7.066 1 94.31 78 ILE A C 1
ATOM 628 O O . ILE A 1 78 ? -2.918 7.645 6.695 1 94.31 78 ILE A O 1
ATOM 632 N N . ASN A 1 79 ? -2.998 9.273 8.211 1 90.88 79 ASN A N 1
ATOM 633 C CA . ASN A 1 79 ? -2.273 8.453 9.172 1 90.88 79 ASN A CA 1
ATOM 634 C C . ASN A 1 79 ? -3.025 7.16 9.492 1 90.88 79 ASN A C 1
ATOM 636 O O . ASN A 1 79 ? -2.416 6.098 9.609 1 90.88 79 ASN A O 1
ATOM 640 N N . GLY A 1 80 ? -4.324 7.27 9.703 1 94.62 80 GLY A N 1
ATOM 641 C CA . GLY A 1 80 ? -5.129 6.074 9.898 1 94.62 80 GLY A CA 1
ATOM 642 C C . GLY A 1 80 ? -5.039 5.098 8.742 1 94.62 80 GLY A C 1
ATOM 643 O O . GLY A 1 80 ? -4.945 3.887 8.945 1 94.62 80 GLY A O 1
ATOM 644 N N . ASN A 1 81 ? -5.051 5.652 7.578 1 95.38 81 ASN A N 1
ATOM 645 C CA . ASN A 1 81 ? -4.953 4.828 6.379 1 95.38 81 ASN A CA 1
ATOM 646 C C . ASN A 1 81 ? -3.584 4.164 6.266 1 95.38 81 ASN A C 1
ATOM 648 O O . ASN A 1 81 ? -3.48 3.012 5.844 1 95.38 81 ASN A O 1
ATOM 652 N N . ILE A 1 82 ? -2.541 4.848 6.559 1 94.81 82 ILE A N 1
ATOM 653 C CA . ILE A 1 82 ? -1.191 4.293 6.555 1 94.81 82 ILE A CA 1
ATOM 654 C C . ILE A 1 82 ? -1.128 3.078 7.477 1 94.81 82 ILE A C 1
ATOM 656 O O . ILE A 1 82 ? -0.615 2.025 7.09 1 94.81 82 ILE A O 1
ATOM 660 N N . THR A 1 83 ? -1.683 3.195 8.688 1 94.44 83 THR A N 1
ATOM 661 C CA . THR A 1 83 ? -1.7 2.104 9.656 1 94.44 83 THR A CA 1
ATOM 662 C C . THR A 1 83 ? -2.492 0.916 9.117 1 94.44 83 THR A C 1
ATOM 664 O O . THR A 1 83 ? -2.08 -0.235 9.273 1 94.44 83 THR A O 1
ATOM 667 N N . ARG A 1 84 ? -3.598 1.218 8.539 1 95.25 84 ARG A N 1
ATOM 668 C CA . ARG A 1 84 ? -4.426 0.16 7.969 1 95.25 84 ARG A CA 1
ATOM 669 C C . ARG A 1 84 ? -3.676 -0.587 6.871 1 95.25 84 ARG A C 1
ATOM 671 O O . ARG A 1 84 ? -3.691 -1.819 6.828 1 95.25 84 ARG A O 1
ATOM 678 N N . VAL A 1 85 ? -3.025 0.101 5.996 1 94.69 85 VAL A N 1
ATOM 679 C CA . VAL A 1 85 ? -2.27 -0.525 4.918 1 94.69 85 VAL A CA 1
ATOM 680 C C . VAL A 1 85 ? -1.132 -1.36 5.5 1 94.69 85 VAL A C 1
ATOM 682 O O . VAL A 1 85 ? -0.881 -2.48 5.047 1 94.69 85 VAL A O 1
ATOM 685 N N . LYS A 1 86 ? -0.452 -0.809 6.445 1 94.06 86 LYS A N 1
ATOM 686 C CA . LYS A 1 86 ? 0.598 -1.557 7.129 1 94.06 86 LYS A CA 1
ATOM 687 C C . LYS A 1 86 ? 0.078 -2.9 7.629 1 94.06 86 LYS A C 1
ATOM 689 O O . LYS A 1 86 ? 0.718 -3.936 7.426 1 94.06 86 LYS A O 1
ATOM 694 N N . VAL A 1 87 ? -1.025 -2.918 8.312 1 95.25 87 VAL A N 1
ATOM 695 C CA . VAL A 1 87 ? -1.612 -4.129 8.875 1 95.25 87 VAL A CA 1
ATOM 696 C C . VAL A 1 87 ? -2.012 -5.078 7.746 1 95.25 87 VAL A C 1
ATOM 698 O O . VAL A 1 87 ? -1.691 -6.27 7.789 1 95.25 87 VAL A O 1
ATOM 701 N N . LEU A 1 88 ? -2.668 -4.52 6.746 1 94.44 88 LEU A N 1
ATOM 702 C CA . LEU A 1 88 ? -3.133 -5.34 5.633 1 94.44 88 LEU A CA 1
ATOM 703 C C . LEU A 1 88 ? -1.961 -6.02 4.934 1 94.44 88 LEU A C 1
ATOM 705 O O . LEU A 1 88 ? -2.031 -7.207 4.605 1 94.44 88 LEU A O 1
ATOM 709 N N . TYR A 1 89 ? -0.883 -5.359 4.785 1 94.31 89 TYR A N 1
ATOM 710 C CA . TYR A 1 89 ? 0.251 -5.934 4.07 1 94.31 89 TYR A CA 1
ATOM 711 C C . TYR A 1 89 ? 1.049 -6.867 4.977 1 94.31 89 TYR A C 1
ATOM 713 O O . TYR A 1 89 ? 1.687 -7.809 4.496 1 94.31 89 TYR A O 1
ATOM 721 N N . SER A 1 90 ? 1.045 -6.656 6.227 1 94.31 90 SER A N 1
ATOM 722 C CA . SER A 1 90 ? 1.633 -7.625 7.148 1 94.31 90 SER A CA 1
ATOM 723 C C . SER A 1 90 ? 0.901 -8.961 7.086 1 94.31 90 SER A C 1
ATOM 725 O O . SER A 1 90 ? 1.532 -10.016 7.031 1 94.31 90 SER A O 1
ATOM 727 N N . GLU A 1 91 ? -0.43 -8.844 7.039 1 93.5 91 GLU A N 1
ATOM 728 C CA . GLU A 1 91 ? -1.239 -10.062 6.949 1 93.5 91 GLU A CA 1
ATOM 729 C C . GLU A 1 91 ? -1.046 -10.75 5.602 1 93.5 91 GLU A C 1
ATOM 731 O O . GLU A 1 91 ? -0.917 -11.977 5.539 1 93.5 91 GLU A O 1
ATOM 736 N N . LEU A 1 92 ? -1.035 -10.031 4.617 1 92.94 92 LEU A N 1
ATOM 737 C CA . LEU A 1 92 ? -0.842 -10.562 3.271 1 92.94 92 LEU A CA 1
ATOM 738 C C . LEU A 1 92 ? 0.512 -11.25 3.148 1 92.94 92 LEU A C 1
ATOM 740 O O . LEU A 1 92 ? 0.597 -12.375 2.646 1 92.94 92 LEU A O 1
ATOM 744 N N . SER A 1 93 ? 1.505 -10.578 3.592 1 93.06 93 SER A N 1
ATOM 745 C CA . SER A 1 93 ? 2.855 -11.133 3.551 1 93.06 93 SER A CA 1
ATOM 746 C C . SER A 1 93 ? 2.943 -12.445 4.324 1 93.06 93 SER A C 1
ATOM 748 O O . SER A 1 93 ? 3.555 -13.406 3.854 1 93.06 93 SER A O 1
ATOM 750 N N . SER A 1 94 ? 2.357 -12.445 5.449 1 92.81 94 SER A N 1
ATOM 751 C CA . SER A 1 94 ? 2.354 -13.656 6.266 1 92.81 94 SER A CA 1
ATOM 752 C C . SER A 1 94 ? 1.621 -14.789 5.562 1 92.81 94 SER A C 1
ATOM 754 O O . SER A 1 94 ? 2.1 -15.93 5.547 1 92.81 94 SER A O 1
ATOM 756 N N . SER A 1 95 ? 0.468 -14.508 5.047 1 89.81 95 SER A N 1
ATOM 757 C CA . SER A 1 95 ? -0.327 -15.492 4.324 1 89.81 95 SER A CA 1
ATOM 758 C C . SER A 1 95 ? 0.426 -16.031 3.113 1 89.81 95 SER A C 1
ATOM 760 O O . SER A 1 95 ? 0.453 -17.234 2.879 1 89.81 95 SER A O 1
ATOM 762 N N . PHE A 1 96 ? 0.979 -15.148 2.395 1 88.69 96 PHE A N 1
ATOM 763 C CA . PHE A 1 96 ? 1.729 -15.547 1.208 1 88.69 96 PHE A CA 1
ATOM 764 C C . PHE A 1 96 ? 2.914 -16.422 1.584 1 88.69 96 PHE A C 1
ATOM 766 O O . PHE A 1 96 ? 3.166 -17.453 0.938 1 88.69 96 PHE A O 1
ATOM 773 N N . SER A 1 97 ? 3.625 -16.078 2.549 1 86.94 97 SER A N 1
ATOM 774 C CA . SER A 1 97 ? 4.762 -16.859 3.023 1 86.94 97 SER A CA 1
ATOM 775 C C . SER A 1 97 ? 4.332 -18.25 3.443 1 86.94 97 SER A C 1
ATOM 777 O O . SER A 1 97 ? 5.043 -19.234 3.186 1 86.94 97 SER A O 1
ATOM 779 N N . SER A 1 98 ? 3.236 -18.328 4.074 1 89.25 98 SER A N 1
ATOM 780 C CA . SER A 1 98 ? 2.713 -19.609 4.504 1 89.25 98 SER A CA 1
ATOM 781 C C . SER A 1 98 ? 2.4 -20.516 3.311 1 89.25 98 SER A C 1
ATOM 783 O O . SER A 1 98 ? 2.695 -21.703 3.332 1 89.25 98 SER A O 1
ATOM 785 N N . VAL A 1 99 ? 1.815 -19.984 2.354 1 85.62 99 VAL A N 1
ATOM 786 C CA . VAL A 1 99 ? 1.457 -20.734 1.15 1 85.62 99 VAL A CA 1
ATOM 787 C C . VAL A 1 99 ? 2.721 -21.234 0.453 1 85.62 99 VAL A C 1
ATOM 789 O O . VAL A 1 99 ? 2.791 -22.391 0.029 1 85.62 99 VAL A O 1
ATOM 792 N N . LEU A 1 100 ? 3.676 -20.391 0.315 1 83.69 100 LEU A N 1
ATOM 793 C CA . LEU A 1 100 ? 4.922 -20.766 -0.346 1 83.69 100 LEU A CA 1
ATOM 794 C C . LEU A 1 100 ? 5.66 -21.844 0.443 1 83.69 100 LEU A C 1
ATOM 796 O O . LEU A 1 100 ? 6.234 -22.75 -0.143 1 83.69 100 LEU A O 1
ATOM 800 N N . ARG A 1 101 ? 5.617 -21.766 1.671 1 83.44 101 ARG A N 1
ATOM 801 C CA . ARG A 1 101 ? 6.262 -22.766 2.52 1 83.44 101 ARG A CA 1
ATOM 802 C C . ARG A 1 101 ? 5.566 -24.125 2.404 1 83.44 101 ARG A C 1
ATOM 804 O O . ARG A 1 101 ? 6.223 -25.156 2.348 1 83.44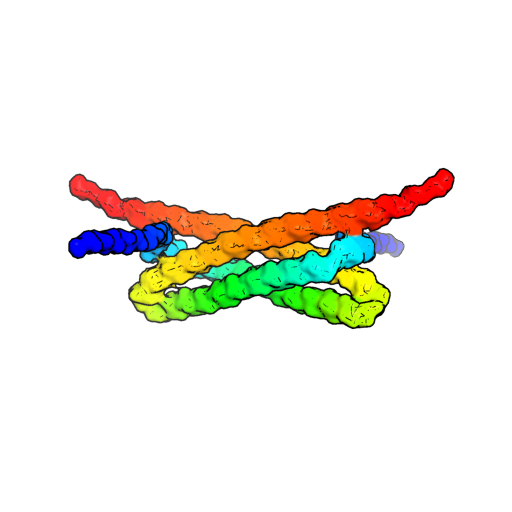 101 ARG A O 1
ATOM 811 N N . ASN A 1 102 ? 4.316 -24.094 2.361 1 83.06 102 ASN A N 1
ATOM 812 C CA . ASN A 1 102 ? 3.547 -25.312 2.232 1 83.06 102 ASN A CA 1
ATOM 813 C C . ASN A 1 102 ? 3.693 -25.938 0.842 1 83.06 102 ASN A C 1
ATOM 815 O O . ASN A 1 102 ? 3.607 -27.156 0.682 1 83.06 102 ASN A O 1
ATOM 819 N N . GLY A 1 103 ? 3.816 -25.078 -0.138 1 74.38 103 GLY A N 1
ATOM 820 C CA . GLY A 1 103 ? 4.023 -25.562 -1.492 1 74.38 103 GLY A CA 1
ATOM 821 C C . GLY A 1 103 ? 5.395 -26.172 -1.7 1 74.38 103 GLY A C 1
ATOM 822 O O . GLY A 1 103 ? 5.543 -27.125 -2.477 1 74.38 103 GLY A O 1
ATOM 823 N N . ARG A 1 104 ? 6.406 -25.703 -1.143 1 70.25 104 ARG A N 1
ATOM 824 C CA . ARG A 1 104 ? 7.754 -26.266 -1.215 1 70.25 104 ARG A CA 1
ATOM 825 C C . ARG A 1 104 ? 7.832 -27.609 -0.506 1 70.25 104 ARG A C 1
ATOM 827 O O . ARG A 1 104 ? 8.492 -28.531 -0.988 1 70.25 104 ARG A O 1
ATOM 834 N N . ASP A 1 105 ? 7.223 -27.703 0.581 1 64.38 105 ASP A N 1
ATOM 835 C CA . ASP A 1 105 ? 7.223 -28.953 1.335 1 64.38 105 ASP A CA 1
ATOM 836 C C . ASP A 1 105 ? 6.438 -30.047 0.602 1 64.38 105 ASP A C 1
ATOM 838 O O . ASP A 1 105 ? 6.758 -31.219 0.708 1 64.38 105 ASP A O 1
ATOM 842 N N . GLY A 1 106 ? 5.516 -29.625 -0.026 1 58.59 106 GLY A N 1
ATOM 843 C CA . GLY A 1 106 ? 4.758 -30.609 -0.79 1 58.59 106 GLY A CA 1
ATOM 844 C C . GLY A 1 106 ? 5.477 -31.062 -2.045 1 58.59 106 GLY A C 1
ATOM 845 O O . GLY A 1 106 ? 5.34 -32.219 -2.451 1 58.59 106 GLY A O 1
ATOM 846 N N . ALA A 1 107 ? 6.09 -30.25 -2.746 1 57.31 107 ALA A N 1
ATOM 847 C CA . ALA A 1 107 ? 6.828 -30.656 -3.938 1 57.31 107 ALA A CA 1
ATOM 848 C C . ALA A 1 107 ? 8.086 -31.422 -3.564 1 57.31 107 ALA A C 1
ATOM 850 O O . ALA A 1 107 ? 8.555 -32.281 -4.336 1 57.31 107 ALA A O 1
ATOM 851 N N . GLY A 1 108 ? 8.703 -31.078 -2.473 1 50.91 108 GLY A N 1
ATOM 852 C CA . GLY A 1 108 ? 9.914 -31.781 -2.068 1 50.91 108 GLY A CA 1
ATOM 853 C C . GLY A 1 108 ? 9.656 -33.188 -1.606 1 50.91 108 GLY A C 1
ATOM 854 O O . GLY A 1 108 ? 10.594 -33.969 -1.42 1 50.91 108 GLY A O 1
ATOM 855 N N . GLY A 1 109 ? 8.5 -33.406 -1.141 1 48.16 109 GLY A N 1
ATOM 856 C CA . GLY A 1 109 ? 8.352 -34.75 -0.625 1 48.16 109 GLY A CA 1
ATOM 857 C C . GLY A 1 109 ? 8.32 -35.812 -1.716 1 48.16 109 GLY A C 1
ATOM 858 O O . GLY A 1 109 ? 8.18 -37 -1.432 1 48.16 109 GLY A O 1
ATOM 859 N N . GLY A 1 110 ? 8.07 -35.375 -2.992 1 45.66 110 GLY A N 1
ATOM 860 C CA . GLY A 1 110 ? 7.891 -36.531 -3.859 1 45.66 110 GLY A CA 1
ATOM 861 C C . GLY A 1 110 ? 9.188 -37.281 -4.156 1 45.66 110 GLY A C 1
ATOM 862 O O . GLY A 1 110 ? 9.172 -38.344 -4.738 1 45.66 110 GLY A O 1
ATOM 863 N N . ASN A 1 111 ? 10.32 -36.562 -4.363 1 45.22 111 ASN A N 1
ATOM 864 C CA . ASN A 1 111 ? 11.352 -37.406 -4.98 1 45.22 111 ASN A CA 1
ATOM 865 C C . ASN A 1 111 ? 11.984 -38.344 -3.967 1 45.22 111 ASN A C 1
ATOM 867 O O . ASN A 1 111 ? 13.047 -38.938 -4.227 1 45.22 111 ASN A O 1
ATOM 871 N N . ASP A 1 112 ? 11.664 -38.25 -2.727 1 41.44 112 ASP A N 1
ATOM 872 C CA . ASP A 1 112 ? 12.445 -39.312 -2.102 1 41.44 112 ASP A CA 1
ATOM 873 C C . ASP A 1 112 ? 11.992 -40.688 -2.586 1 41.44 112 ASP A C 1
ATOM 875 O O . ASP A 1 112 ? 11.031 -41.25 -2.053 1 41.44 112 ASP A O 1
ATOM 879 N N . GLY A 1 113 ? 11.688 -40.812 -3.873 1 37.06 113 GLY A N 1
ATOM 880 C CA . GLY A 1 113 ? 11.594 -42.188 -4.285 1 37.06 113 GLY A CA 1
ATOM 881 C C . GLY A 1 113 ? 12.789 -43.031 -3.859 1 37.06 113 GLY A C 1
ATOM 882 O O . GLY A 1 113 ? 13.914 -42.531 -3.805 1 37.06 113 GLY A O 1
ATOM 883 N N . GLU A 1 114 ? 12.562 -44.094 -3.08 1 40.75 114 GLU A N 1
ATOM 884 C CA . GLU A 1 114 ? 13.305 -45.281 -2.709 1 40.75 114 GLU A CA 1
ATOM 885 C C . GLU A 1 114 ? 14.094 -45.844 -3.896 1 40.75 114 GLU A C 1
ATOM 887 O O . GLU A 1 114 ? 13.516 -46.125 -4.949 1 40.75 114 GLU A O 1
ATOM 892 N N . GLU A 1 115 ? 15.336 -45.375 -4.289 1 31.55 115 GLU A N 1
ATOM 893 C CA . GLU A 1 115 ? 16.141 -46.5 -4.73 1 31.55 115 GLU A CA 1
ATOM 894 C C . GLU A 1 115 ? 16.297 -47.562 -3.621 1 31.55 115 GLU A C 1
ATOM 896 O O . GLU A 1 115 ? 16.406 -47.188 -2.445 1 31.55 115 GLU A O 1
ATOM 901 N N . MET B 1 1 ? -50.75 1.574 30.312 1 32.12 1 MET B N 1
ATOM 902 C CA . MET B 1 1 ? -50.219 2.209 29.109 1 32.12 1 MET B CA 1
ATOM 903 C C . MET B 1 1 ? -48.75 2.533 29.266 1 32.12 1 MET B C 1
ATOM 905 O O . MET B 1 1 ? -48.375 3.492 29.953 1 32.12 1 MET B O 1
ATOM 909 N N . ASP B 1 2 ? -47.844 1.459 29.469 1 36.28 2 ASP B N 1
ATOM 910 C CA . ASP B 1 2 ? -46.438 1.346 29.875 1 36.28 2 ASP B CA 1
ATOM 911 C C . ASP B 1 2 ? -45.5 1.894 28.797 1 36.28 2 ASP B C 1
ATOM 913 O O . ASP B 1 2 ? -45.531 1.45 27.641 1 36.28 2 ASP B O 1
ATOM 917 N N . HIS B 1 3 ? -45.156 3.18 28.906 1 36.59 3 HIS B N 1
ATOM 918 C CA . HIS B 1 3 ? -44.219 3.955 28.078 1 36.59 3 HIS B CA 1
ATOM 919 C C . HIS B 1 3 ? -42.812 3.348 28.094 1 36.59 3 HIS B C 1
ATOM 921 O O . HIS B 1 3 ? -42.219 3.221 29.141 1 36.59 3 HIS B O 1
ATOM 927 N N . ALA B 1 4 ? -42.562 2.334 27.203 1 41.97 4 ALA B N 1
ATOM 928 C CA . ALA B 1 4 ? -41.219 1.765 26.953 1 41.97 4 ALA B CA 1
ATOM 929 C C . ALA B 1 4 ? -40.219 2.852 26.594 1 41.97 4 ALA B C 1
ATOM 931 O O . ALA B 1 4 ? -40.469 3.666 25.703 1 41.97 4 ALA B O 1
ATOM 932 N N . ASP B 1 5 ? -39.5 3.393 27.609 1 36.28 5 ASP B N 1
ATOM 933 C CA . ASP B 1 5 ? -38.375 4.328 27.453 1 36.28 5 ASP B CA 1
ATOM 934 C C . ASP B 1 5 ? -37.281 3.756 26.547 1 36.28 5 ASP B C 1
ATOM 936 O O . ASP B 1 5 ? -36.719 2.713 26.859 1 36.28 5 ASP B O 1
ATOM 940 N N . SER B 1 6 ? -37.469 3.797 25.219 1 40.19 6 SER B N 1
ATOM 941 C CA . SER B 1 6 ? -36.438 3.404 24.25 1 40.19 6 SER B CA 1
ATOM 942 C C . SER B 1 6 ? -35.156 4.184 24.469 1 40.19 6 SER B C 1
ATOM 944 O O . SER B 1 6 ? -35.094 5.391 24.203 1 40.19 6 SER B O 1
ATOM 946 N N . SER B 1 7 ? -34.312 3.805 25.438 1 36.47 7 SER B N 1
ATOM 947 C CA . SER B 1 7 ? -33 4.406 25.672 1 36.47 7 SER B CA 1
ATOM 948 C C . SER B 1 7 ? -32.125 4.297 24.422 1 36.47 7 SER B C 1
ATOM 950 O O . SER B 1 7 ? -31.844 3.193 23.953 1 36.47 7 SER B O 1
ATOM 952 N N . HIS B 1 8 ? -32.156 5.262 23.531 1 32.62 8 HIS B N 1
ATOM 953 C CA . HIS B 1 8 ? -31.281 5.441 22.391 1 32.62 8 HIS B CA 1
ATOM 954 C C . HIS B 1 8 ? -29.812 5.492 22.844 1 32.62 8 HIS B C 1
ATOM 956 O O . HIS B 1 8 ? -29.453 6.293 23.703 1 32.62 8 HIS B O 1
ATOM 962 N N . HIS B 1 9 ? -29.109 4.352 22.875 1 34.47 9 HIS B N 1
ATOM 963 C CA . HIS B 1 9 ? -27.656 4.281 23.094 1 34.47 9 HIS B CA 1
ATOM 964 C C . HIS B 1 9 ? -26.906 5.082 22.031 1 34.47 9 HIS B C 1
ATOM 966 O O . HIS B 1 9 ? -27.062 4.84 20.828 1 34.47 9 HIS B O 1
ATOM 972 N N . THR B 1 10 ? -26.609 6.344 22.328 1 30.27 10 THR B N 1
ATOM 973 C CA . THR B 1 10 ? -25.781 7.203 21.484 1 30.27 10 THR B CA 1
ATOM 974 C C . THR B 1 10 ? -24.422 6.559 21.219 1 30.27 10 THR B C 1
ATOM 976 O O . THR B 1 10 ? -23.797 6.008 22.125 1 30.27 10 THR B O 1
ATOM 979 N N . PRO B 1 11 ? -24.219 6.043 19.984 1 34.38 11 PRO B N 1
ATOM 980 C CA . PRO B 1 11 ? -22.922 5.43 19.672 1 34.38 11 PRO B CA 1
ATOM 981 C C . PRO B 1 11 ? -21.75 6.281 20.125 1 34.38 11 PRO B C 1
ATOM 983 O O . PRO B 1 11 ? -21.844 7.512 20.156 1 34.38 11 PRO B O 1
ATOM 986 N N . ASN B 1 12 ? -20.969 5.867 21.078 1 31.86 12 ASN B N 1
ATOM 987 C CA . ASN B 1 12 ? -19.75 6.441 21.641 1 31.86 12 ASN B CA 1
ATOM 988 C C . ASN B 1 12 ? -18.766 6.852 20.562 1 31.86 12 ASN B C 1
ATOM 990 O O . ASN B 1 12 ? -18.25 6.004 19.812 1 31.86 12 ASN B O 1
ATOM 994 N N . LYS B 1 13 ? -19 8.008 19.953 1 33.59 13 LYS B N 1
ATOM 995 C CA . LYS B 1 13 ? -18.016 8.609 19.062 1 33.59 13 LYS B CA 1
ATOM 996 C C . LYS B 1 13 ? -16.609 8.555 19.688 1 33.59 13 LYS B C 1
ATOM 998 O O . LYS B 1 13 ? -16.344 9.219 20.688 1 33.59 13 LYS B O 1
ATOM 1003 N N . ARG B 1 14 ? -15.969 7.422 19.688 1 38.16 14 ARG B N 1
ATOM 1004 C CA . ARG B 1 14 ? -14.602 7.379 20.188 1 38.16 14 ARG B CA 1
ATOM 1005 C C . ARG B 1 14 ? -13.797 8.57 19.672 1 38.16 14 ARG B C 1
ATOM 1007 O O . ARG B 1 14 ? -13.875 8.914 18.484 1 38.16 14 ARG B O 1
ATOM 1014 N N . ARG B 1 15 ? -13.305 9.344 20.531 1 34 15 ARG B N 1
ATOM 1015 C CA . ARG B 1 15 ? -12.43 10.508 20.422 1 34 15 ARG B CA 1
ATOM 1016 C C . ARG B 1 15 ? -11.25 10.219 19.5 1 34 15 ARG B C 1
ATOM 1018 O O . ARG B 1 15 ? -10.414 9.367 19.797 1 34 15 ARG B O 1
ATOM 1025 N N . ARG B 1 16 ? -11.531 10.203 18.219 1 35 16 ARG B N 1
ATOM 1026 C CA . ARG B 1 16 ? -10.398 10.219 17.312 1 35 16 ARG B CA 1
ATOM 1027 C C . ARG B 1 16 ? -9.305 11.164 17.797 1 35 16 ARG B C 1
ATOM 1029 O O . ARG B 1 16 ? -9.586 12.305 18.188 1 35 16 ARG B O 1
ATOM 1036 N N . GLY B 1 17 ? -8.344 10.625 18.422 1 32.59 17 GLY B N 1
ATOM 1037 C CA . GLY B 1 17 ? -7.273 11.492 18.891 1 32.59 17 GLY B CA 1
ATOM 1038 C C . GLY B 1 17 ? -7.008 12.672 17.984 1 32.59 17 GLY B C 1
ATOM 1039 O O . GLY B 1 17 ? -6.703 12.5 16.797 1 32.59 17 GLY B O 1
ATOM 1040 N N . ALA B 1 18 ? -7.684 13.797 18.141 1 33.94 18 ALA B N 1
ATOM 1041 C CA . ALA B 1 18 ? -7.562 15.094 17.484 1 33.94 18 ALA B CA 1
ATOM 1042 C C . ALA B 1 18 ? -6.098 15.484 17.312 1 33.94 18 ALA B C 1
ATOM 1044 O O . ALA B 1 18 ? -5.355 15.594 18.281 1 33.94 18 ALA B O 1
ATOM 1045 N N . VAL B 1 19 ? -5.367 15.031 16.328 1 44.94 19 VAL B N 1
ATOM 1046 C CA . VAL B 1 19 ? -4.133 15.758 16.047 1 44.94 19 VAL B CA 1
ATOM 1047 C C . VAL B 1 19 ? -4.363 17.25 16.219 1 44.94 19 VAL B C 1
ATOM 1049 O O . VAL B 1 19 ? -5.25 17.828 15.578 1 44.94 19 VAL B O 1
ATOM 1052 N N . PRO B 1 20 ? -4.066 17.797 17.328 1 43.91 20 PRO B N 1
ATOM 1053 C CA . PRO B 1 20 ? -4.289 19.234 17.531 1 43.91 20 PRO B CA 1
ATOM 1054 C C . PRO B 1 20 ? -3.896 20.062 16.312 1 43.91 20 PRO B C 1
ATOM 1056 O O . PRO B 1 20 ? -3.035 19.656 15.531 1 43.91 20 PRO B O 1
ATOM 1059 N N . ALA B 1 21 ? -4.699 21 15.898 1 46.72 21 ALA B N 1
ATOM 1060 C CA . ALA B 1 21 ? -4.445 22.016 14.891 1 46.72 21 ALA B CA 1
ATOM 1061 C C . ALA B 1 21 ? -2.959 22.344 14.797 1 46.72 21 ALA B C 1
ATOM 1063 O O . ALA B 1 21 ? -2.436 22.578 13.703 1 46.72 21 ALA B O 1
ATOM 1064 N N . ALA B 1 22 ? -2.27 22.281 15.914 1 49.25 22 ALA B N 1
ATOM 1065 C CA . ALA B 1 22 ? -0.837 22.562 16 1 49.25 22 ALA B CA 1
ATOM 1066 C C . ALA B 1 22 ? -0.025 21.453 15.336 1 49.25 22 ALA B C 1
ATOM 1068 O O . ALA B 1 22 ? 1.107 21.688 14.898 1 49.25 22 ALA B O 1
ATOM 1069 N N . ALA B 1 23 ? -0.616 20.391 15.219 1 53.09 23 ALA B N 1
ATOM 1070 C CA . ALA B 1 23 ? 0.128 19.266 14.641 1 53.09 23 ALA B CA 1
ATOM 1071 C C . ALA B 1 23 ? 0.265 19.438 13.125 1 53.09 23 ALA B C 1
ATOM 1073 O O . ALA B 1 23 ? 1.304 19.094 12.555 1 53.09 23 ALA B O 1
ATOM 1074 N N . ALA B 1 24 ? -0.825 19.969 12.523 1 55.69 24 ALA B N 1
ATOM 1075 C CA . ALA B 1 24 ? -0.676 20.234 11.094 1 55.69 24 ALA B CA 1
ATOM 1076 C C . ALA B 1 24 ? 0.428 21.25 10.836 1 55.69 24 ALA B C 1
ATOM 1078 O O . ALA B 1 24 ? 1.124 21.172 9.82 1 55.69 24 ALA B O 1
ATOM 1079 N N . ASP B 1 25 ? 0.588 22.172 11.836 1 57.78 25 ASP B N 1
ATOM 1080 C CA . ASP B 1 25 ? 1.693 23.109 11.734 1 57.78 25 ASP B CA 1
ATOM 1081 C C . ASP B 1 25 ? 3.039 22.406 11.891 1 57.78 25 ASP B C 1
ATOM 1083 O O . ASP B 1 25 ? 4.066 22.922 11.438 1 57.78 25 ASP B O 1
ATOM 1087 N N . SER B 1 26 ? 2.844 21.188 12.516 1 58.88 26 SER B N 1
ATOM 1088 C CA . SER B 1 26 ? 4.086 20.484 12.781 1 58.88 26 SER B CA 1
ATOM 1089 C C . SER B 1 26 ? 4.57 19.734 11.539 1 58.88 26 SER B C 1
ATOM 1091 O O . SER B 1 26 ? 5.695 19.234 11.516 1 58.88 26 SER B O 1
ATOM 1093 N N . PHE B 1 27 ? 3.664 19.656 10.617 1 68 27 PHE B N 1
ATOM 1094 C CA . PHE B 1 27 ? 4.121 19 9.398 1 68 27 PHE B CA 1
ATOM 1095 C C . PHE B 1 27 ? 4.793 20 8.469 1 68 27 PHE B C 1
ATOM 1097 O O . PHE B 1 27 ? 4.117 20.719 7.738 1 68 27 PHE B O 1
ATOM 1104 N N . SER B 1 28 ? 6.109 20.219 8.852 1 75.81 28 SER B N 1
ATOM 1105 C CA . SER B 1 28 ? 6.859 21.094 7.965 1 75.81 28 SER B CA 1
ATOM 1106 C C . SER B 1 28 ? 6.727 20.656 6.512 1 75.81 28 SER B C 1
ATOM 1108 O O . SER B 1 28 ? 6.387 19.516 6.227 1 75.81 28 SER B O 1
ATOM 1110 N N . GLY B 1 29 ? 6.914 21.594 5.668 1 80.31 29 GLY B N 1
ATOM 1111 C CA . GLY B 1 29 ? 6.836 21.344 4.238 1 80.31 29 GLY B CA 1
ATOM 1112 C C . GLY B 1 29 ? 7.758 20.234 3.771 1 80.31 29 GLY B C 1
ATOM 1113 O O . GLY B 1 29 ? 7.391 19.438 2.908 1 80.31 29 GLY B O 1
ATOM 1114 N N . GLU B 1 30 ? 8.852 20.281 4.461 1 84.31 30 GLU B N 1
ATOM 1115 C CA . GLU B 1 30 ? 9.828 19.266 4.086 1 84.31 30 GLU B CA 1
ATOM 1116 C C . GLU B 1 30 ? 9.367 17.875 4.504 1 84.31 30 GLU B C 1
ATOM 1118 O O . GLU B 1 30 ? 9.5 16.906 3.744 1 84.31 30 GLU B O 1
ATOM 1123 N N . VAL B 1 31 ? 8.891 17.734 5.66 1 85.31 31 VAL B N 1
ATOM 1124 C CA . VAL B 1 31 ? 8.391 16.453 6.164 1 85.31 31 VAL B CA 1
ATOM 1125 C C . VAL B 1 31 ? 7.25 15.961 5.281 1 85.31 31 VAL B C 1
ATOM 1127 O O . VAL B 1 31 ? 7.203 14.789 4.906 1 85.31 31 VAL B O 1
ATOM 1130 N N . TRP B 1 32 ? 6.473 16.891 4.906 1 87.19 32 TRP B N 1
ATOM 1131 C CA . TRP B 1 32 ? 5.34 16.547 4.051 1 87.19 32 TRP B CA 1
ATOM 1132 C C . TRP B 1 32 ? 5.82 16.062 2.684 1 87.19 32 TRP B C 1
ATOM 1134 O O . TRP B 1 32 ? 5.301 15.086 2.143 1 87.19 32 TRP B O 1
ATOM 1144 N N . ARG B 1 33 ? 6.816 16.688 2.139 1 87.38 33 ARG B N 1
ATOM 1145 C CA . ARG B 1 33 ? 7.359 16.297 0.84 1 87.38 33 ARG B CA 1
ATOM 1146 C C . ARG B 1 33 ? 7.949 14.898 0.893 1 87.38 33 ARG B C 1
ATOM 1148 O O . ARG B 1 33 ? 7.738 14.094 -0.017 1 87.38 33 ARG B O 1
ATOM 1155 N N . ASN B 1 34 ? 8.664 14.648 1.988 1 86.69 34 ASN B N 1
ATOM 1156 C CA . ASN B 1 34 ? 9.234 13.312 2.15 1 86.69 34 ASN B CA 1
ATOM 1157 C C . ASN B 1 34 ? 8.156 12.242 2.232 1 86.69 34 ASN B C 1
ATOM 1159 O O . ASN B 1 34 ? 8.289 11.164 1.647 1 86.69 34 ASN B O 1
ATOM 1163 N N . PHE B 1 35 ? 7.141 12.578 2.922 1 88.88 35 PHE B N 1
ATOM 1164 C CA . PHE B 1 35 ? 6.023 11.656 3.043 1 88.88 35 PHE B CA 1
ATOM 1165 C C . PHE B 1 35 ? 5.379 11.398 1.686 1 88.88 35 PHE B C 1
ATOM 1167 O O . PHE B 1 35 ? 5.102 10.258 1.328 1 88.88 35 PHE B O 1
ATOM 1174 N N . THR B 1 36 ? 5.148 12.43 0.951 1 88.94 36 THR B N 1
ATOM 1175 C CA . THR B 1 36 ? 4.5 12.289 -0.348 1 88.94 36 THR B CA 1
ATOM 1176 C C 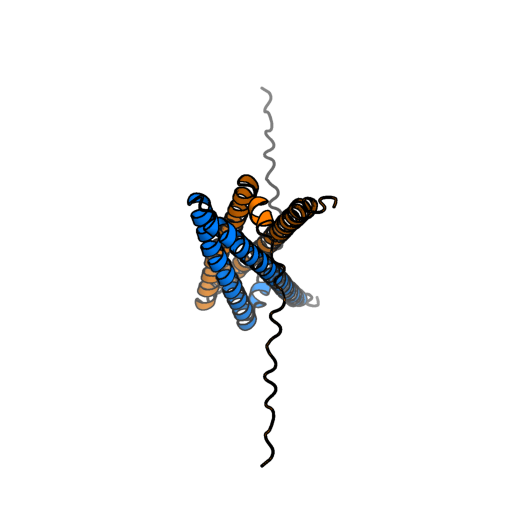. THR B 1 36 ? 5.371 11.484 -1.304 1 88.94 36 THR B C 1
ATOM 1178 O O . THR B 1 36 ? 4.863 10.695 -2.1 1 88.94 36 THR B O 1
ATOM 1181 N N . ASP B 1 37 ? 6.664 11.695 -1.188 1 90.88 37 ASP B N 1
ATOM 1182 C CA . ASP B 1 37 ? 7.578 10.93 -2.023 1 90.88 37 ASP B CA 1
ATOM 1183 C C . ASP B 1 37 ? 7.523 9.438 -1.674 1 90.88 37 ASP B C 1
ATOM 1185 O O . ASP B 1 37 ? 7.527 8.586 -2.562 1 90.88 37 ASP B O 1
ATOM 1189 N N . SER B 1 38 ? 7.574 9.148 -0.411 1 90.19 38 SER B N 1
ATOM 1190 C CA . SER B 1 38 ? 7.453 7.766 0.027 1 90.19 38 SER B CA 1
ATOM 1191 C C . SER B 1 38 ? 6.164 7.133 -0.483 1 90.19 38 SER B C 1
ATOM 1193 O O . SER B 1 38 ? 6.16 5.977 -0.911 1 90.19 38 SER B O 1
ATOM 1195 N N . PHE B 1 39 ? 5.199 7.914 -0.479 1 90.75 39 PHE B N 1
ATOM 1196 C CA . PHE B 1 39 ? 3.912 7.43 -0.958 1 90.75 39 PHE B CA 1
ATOM 1197 C C . PHE B 1 39 ? 3.971 7.117 -2.447 1 90.75 39 PHE B C 1
ATOM 1199 O O . PHE B 1 39 ? 3.408 6.117 -2.898 1 90.75 39 PHE B O 1
ATOM 1206 N N . ARG B 1 40 ? 4.637 7.93 -3.186 1 91 40 ARG B N 1
ATOM 1207 C CA . ARG B 1 40 ? 4.77 7.707 -4.621 1 91 40 ARG B CA 1
ATOM 1208 C C . ARG B 1 40 ? 5.523 6.414 -4.906 1 91 40 ARG B C 1
ATOM 1210 O O . ARG B 1 40 ? 5.18 5.68 -5.836 1 91 40 ARG B O 1
ATOM 1217 N N . GLU B 1 41 ? 6.48 6.203 -4.109 1 94.06 41 GLU B N 1
ATOM 1218 C CA . GLU B 1 41 ? 7.23 4.965 -4.277 1 94.06 41 GLU B CA 1
ATOM 1219 C C . GLU B 1 41 ? 6.34 3.744 -4.055 1 94.06 41 GLU B C 1
ATOM 1221 O O . GLU B 1 41 ? 6.355 2.805 -4.848 1 94.06 41 GLU B O 1
ATOM 1226 N N . VAL B 1 42 ? 5.621 3.766 -3.002 1 93 42 VAL B N 1
ATOM 1227 C CA . VAL B 1 42 ? 4.715 2.666 -2.691 1 93 42 VAL B CA 1
ATOM 1228 C C . VAL B 1 42 ? 3.719 2.479 -3.834 1 93 42 VAL B C 1
ATOM 1230 O O . VAL B 1 42 ? 3.469 1.354 -4.27 1 93 42 VAL B O 1
ATOM 1233 N N . GLN B 1 43 ? 3.174 3.57 -4.297 1 90.44 43 GLN B N 1
ATOM 1234 C CA . GLN B 1 43 ? 2.217 3.51 -5.398 1 90.44 43 GLN B CA 1
ATOM 1235 C C . GLN B 1 43 ? 2.824 2.824 -6.617 1 90.44 43 GLN B C 1
ATOM 1237 O O . GLN B 1 43 ? 2.15 2.047 -7.301 1 90.44 43 GLN B O 1
ATOM 1242 N N . SER B 1 44 ? 4.043 3.107 -6.895 1 94 44 SER B N 1
ATOM 1243 C CA . SER B 1 44 ? 4.707 2.504 -8.047 1 94 44 SER B CA 1
ATOM 1244 C C . SER B 1 44 ? 4.812 0.99 -7.891 1 94 44 SER B C 1
ATOM 1246 O O . SER B 1 44 ? 4.605 0.246 -8.852 1 94 44 SER B O 1
ATOM 1248 N N . VAL B 1 45 ? 5.176 0.53 -6.734 1 96 45 VAL B N 1
ATOM 1249 C CA . VAL B 1 45 ? 5.281 -0.903 -6.48 1 96 45 VAL B CA 1
ATOM 1250 C C . VAL B 1 45 ? 3.906 -1.555 -6.617 1 96 45 VAL B C 1
ATOM 1252 O O . VAL B 1 45 ? 3.783 -2.65 -7.168 1 96 45 VAL B O 1
ATOM 1255 N N . LEU B 1 46 ? 2.918 -0.922 -6.195 1 92.44 46 LEU B N 1
ATOM 1256 C CA . LEU B 1 46 ? 1.557 -1.442 -6.27 1 92.44 46 LEU B CA 1
ATOM 1257 C C . LEU B 1 46 ? 1.081 -1.516 -7.715 1 92.44 46 LEU B C 1
ATOM 1259 O O . LEU B 1 46 ? 0.422 -2.48 -8.109 1 92.44 46 LEU B O 1
ATOM 1263 N N . ASP B 1 47 ? 1.373 -0.454 -8.469 1 92.94 47 ASP B N 1
ATOM 1264 C CA . ASP B 1 47 ? 1.056 -0.491 -9.891 1 92.94 47 ASP B CA 1
ATOM 1265 C C . ASP B 1 47 ? 1.724 -1.684 -10.57 1 92.94 47 ASP B C 1
ATOM 1267 O O . ASP B 1 47 ? 1.112 -2.35 -11.414 1 92.94 47 ASP B O 1
ATOM 1271 N N . ARG B 1 48 ? 2.916 -1.919 -10.234 1 95.62 48 ARG B N 1
ATOM 1272 C CA . ARG B 1 48 ? 3.611 -3.084 -10.773 1 95.62 48 ARG B CA 1
ATOM 1273 C C . ARG B 1 48 ? 2.916 -4.375 -10.359 1 95.62 48 ARG B C 1
ATOM 1275 O O . ARG B 1 48 ? 2.758 -5.289 -11.172 1 95.62 48 ARG B O 1
ATOM 1282 N N . ASN B 1 49 ? 2.48 -4.434 -9.109 1 94.25 49 ASN B N 1
ATOM 1283 C CA . ASN B 1 49 ? 1.751 -5.613 -8.656 1 94.25 49 ASN B CA 1
ATOM 1284 C C . ASN B 1 49 ? 0.469 -5.824 -9.453 1 94.25 49 ASN B C 1
ATOM 1286 O O . ASN B 1 49 ? 0.116 -6.957 -9.781 1 94.25 49 ASN B O 1
ATOM 1290 N N . ARG B 1 50 ? -0.216 -4.777 -9.695 1 93 50 ARG B N 1
ATOM 1291 C CA . ARG B 1 50 ? -1.429 -4.871 -10.5 1 93 50 ARG B CA 1
ATOM 1292 C C . ARG B 1 50 ? -1.139 -5.504 -11.859 1 93 50 ARG B C 1
ATOM 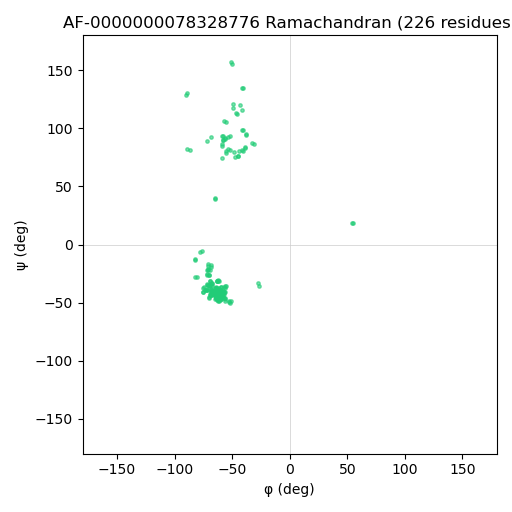1294 O O . ARG B 1 50 ? -1.88 -6.375 -12.312 1 93 50 ARG B O 1
ATOM 1301 N N . VAL B 1 51 ? -0.111 -5.07 -12.547 1 96.44 51 VAL B N 1
ATOM 1302 C CA . VAL B 1 51 ? 0.282 -5.598 -13.852 1 96.44 51 VAL B CA 1
ATOM 1303 C C . VAL B 1 51 ? 0.649 -7.074 -13.719 1 96.44 51 VAL B C 1
ATOM 1305 O O . VAL B 1 51 ? 0.223 -7.898 -14.531 1 96.44 51 VAL B O 1
ATOM 1308 N N . LEU B 1 52 ? 1.396 -7.477 -12.641 1 96.38 52 LEU B N 1
ATOM 1309 C CA . LEU B 1 52 ? 1.824 -8.852 -12.414 1 96.38 52 LEU B CA 1
ATOM 1310 C C . LEU B 1 52 ? 0.625 -9.766 -12.164 1 96.38 52 LEU B C 1
ATOM 1312 O O . LEU B 1 52 ? 0.557 -10.875 -12.703 1 96.38 52 LEU B O 1
ATOM 1316 N N . ILE B 1 53 ? -0.264 -9.312 -11.398 1 93.88 53 ILE B N 1
ATOM 1317 C CA . ILE B 1 53 ? -1.455 -10.094 -11.094 1 93.88 53 ILE B CA 1
ATOM 1318 C C . ILE B 1 53 ? -2.248 -10.352 -12.367 1 93.88 53 ILE B C 1
ATOM 1320 O O . ILE B 1 53 ? -2.719 -11.469 -12.602 1 93.88 53 ILE B O 1
ATOM 1324 N N . GLN B 1 54 ? -2.361 -9.375 -13.234 1 94.38 54 GLN B N 1
ATOM 1325 C CA . GLN B 1 54 ? -3.047 -9.547 -14.508 1 94.38 54 GLN B CA 1
ATOM 1326 C C . GLN B 1 54 ? -2.346 -10.586 -15.375 1 94.38 54 GLN B C 1
ATOM 1328 O O . GLN B 1 54 ? -2.998 -11.43 -15.992 1 94.38 54 GLN B O 1
ATOM 1333 N N . GLN B 1 55 ? -1.042 -10.453 -15.391 1 95.12 55 GLN B N 1
ATOM 1334 C CA . GLN B 1 55 ? -0.269 -11.406 -16.172 1 95.12 55 GLN B CA 1
ATOM 1335 C C . GLN B 1 55 ? -0.442 -12.828 -15.648 1 95.12 55 GLN B C 1
ATOM 1337 O O . GLN B 1 55 ? -0.61 -13.766 -16.422 1 95.12 55 GLN B O 1
ATOM 1342 N N . VAL B 1 56 ? -0.4 -13.047 -14.32 1 93.31 56 VAL B N 1
ATOM 1343 C CA . VAL B 1 56 ? -0.621 -14.352 -13.711 1 93.31 56 VAL B CA 1
ATOM 1344 C C . VAL B 1 56 ? -1.995 -14.883 -14.109 1 93.31 56 VAL B C 1
ATOM 1346 O O . VAL B 1 56 ? -2.133 -16.047 -14.484 1 93.31 56 VAL B O 1
ATOM 1349 N N . ASN B 1 57 ? -2.998 -13.992 -14.07 1 90.56 57 ASN B N 1
ATOM 1350 C CA . ASN B 1 57 ? -4.359 -14.398 -14.406 1 90.56 57 ASN B CA 1
ATOM 1351 C C . ASN B 1 57 ? -4.469 -14.828 -15.859 1 90.56 57 ASN B C 1
ATOM 1353 O O . ASN B 1 57 ? -5.102 -15.844 -16.172 1 90.56 57 ASN B O 1
ATOM 1357 N N . GLU B 1 58 ? -3.855 -14.078 -16.688 1 92.88 58 GLU B N 1
ATOM 1358 C CA . GLU B 1 58 ? -3.871 -14.414 -18.094 1 92.88 58 GLU B CA 1
ATOM 1359 C C . GLU B 1 58 ? -3.174 -15.742 -18.359 1 92.88 58 GLU B C 1
ATOM 1361 O O . GLU B 1 58 ? -3.656 -16.562 -19.156 1 92.88 58 GLU B O 1
ATOM 1366 N N . ASN B 1 59 ? -2.09 -15.953 -17.719 1 91.19 59 ASN B N 1
ATOM 1367 C CA . ASN B 1 59 ? -1.374 -17.219 -17.844 1 91.19 59 ASN B CA 1
ATOM 1368 C C . ASN B 1 59 ? -2.215 -18.391 -17.344 1 91.19 59 ASN B C 1
ATOM 1370 O O . ASN B 1 59 ? -2.225 -19.469 -17.953 1 91.19 59 ASN B O 1
ATOM 1374 N N . HIS B 1 60 ? -2.873 -18.141 -16.234 1 84.19 60 HIS B N 1
ATOM 1375 C CA . HIS B 1 60 ? -3.74 -19.172 -15.672 1 84.19 60 HIS B CA 1
ATOM 1376 C C . HIS B 1 60 ? -4.867 -19.516 -16.641 1 84.19 60 HIS B C 1
ATOM 1378 O O . HIS B 1 60 ? -5.191 -20.703 -16.812 1 84.19 60 HIS B O 1
ATOM 1384 N N . GLN B 1 61 ? -5.422 -18.562 -17.297 1 86.56 61 GLN B N 1
ATOM 1385 C CA . GLN B 1 61 ? -6.539 -18.766 -18.203 1 86.56 61 GLN B CA 1
ATOM 1386 C C . GLN B 1 61 ? -6.086 -19.469 -19.484 1 86.56 61 GLN B C 1
ATOM 1388 O O . GLN B 1 61 ? -6.875 -20.141 -20.141 1 86.56 61 GLN B O 1
ATOM 1393 N N . SER B 1 62 ? -4.848 -19.297 -19.797 1 88.25 62 SER B N 1
ATOM 1394 C CA . SER B 1 62 ? -4.324 -19.875 -21.031 1 88.25 62 SER B CA 1
ATOM 1395 C C . SER B 1 62 ? -4.215 -21.391 -20.922 1 88.25 62 SER B C 1
ATOM 1397 O O . SER B 1 62 ? -4.152 -22.094 -21.938 1 88.25 62 SER B O 1
ATOM 1399 N N . LYS B 1 63 ? -4.152 -21.953 -19.703 1 84.19 63 LYS B N 1
ATOM 1400 C CA . LYS B 1 63 ? -4.02 -23.375 -19.391 1 84.19 63 LYS B CA 1
ATOM 1401 C C . LYS B 1 63 ? -2.809 -23.969 -20.094 1 84.19 63 LYS B C 1
ATOM 1403 O O . LYS B 1 63 ? -2.748 -25.188 -20.312 1 84.19 63 LYS B O 1
ATOM 1408 N N . MET B 1 64 ? -1.834 -23.188 -20.562 1 88.94 64 MET B N 1
ATOM 1409 C CA . MET B 1 64 ? -0.603 -23.641 -21.203 1 88.94 64 MET B CA 1
ATOM 1410 C C . MET B 1 64 ? 0.496 -23.859 -20.172 1 88.94 64 MET B C 1
ATOM 1412 O O . MET B 1 64 ? 0.699 -23.016 -19.281 1 88.94 64 MET B O 1
ATOM 1416 N N . HIS B 1 65 ? 1.105 -25.047 -20.234 1 85.5 65 HIS B N 1
ATOM 1417 C CA . HIS B 1 65 ? 2.115 -25.453 -19.281 1 85.5 65 HIS B CA 1
ATOM 1418 C C . HIS B 1 65 ? 3.203 -24.391 -19.125 1 85.5 65 HIS B C 1
ATOM 1420 O O . HIS B 1 65 ? 3.553 -24.016 -18.016 1 85.5 65 HIS B O 1
ATOM 1426 N N . ASP B 1 66 ? 3.719 -23.906 -20.188 1 87.81 66 ASP B N 1
ATOM 1427 C CA . ASP B 1 66 ? 4.793 -22.922 -20.156 1 87.81 66 ASP B CA 1
ATOM 1428 C C . ASP B 1 66 ? 4.352 -21.656 -19.422 1 87.81 66 ASP B C 1
ATOM 1430 O O . ASP B 1 66 ? 5.152 -21.016 -18.719 1 87.81 66 ASP B O 1
ATOM 1434 N N . ASN B 1 67 ? 3.16 -21.312 -19.594 1 89.56 67 ASN B N 1
ATOM 1435 C CA . ASN B 1 67 ? 2.617 -20.141 -18.938 1 89.56 67 ASN B CA 1
ATOM 1436 C C . ASN B 1 67 ? 2.496 -20.359 -17.422 1 89.56 67 ASN B C 1
ATOM 1438 O O . ASN B 1 67 ? 2.697 -19.438 -16.641 1 89.56 67 ASN B O 1
ATOM 1442 N N . MET B 1 68 ? 2.277 -21.484 -17.078 1 83.19 68 MET B N 1
ATOM 1443 C CA . MET B 1 68 ? 2.166 -21.797 -15.656 1 83.19 68 MET B CA 1
ATOM 1444 C C . MET B 1 68 ? 3.531 -21.734 -14.977 1 83.19 68 MET B C 1
ATOM 1446 O O . MET B 1 68 ? 3.637 -21.328 -13.82 1 83.19 68 MET B O 1
ATOM 1450 N N . VAL B 1 69 ? 4.508 -22.234 -15.758 1 87.31 69 VAL B N 1
ATOM 1451 C CA . VAL B 1 69 ? 5.875 -22.172 -15.242 1 87.31 69 VAL B CA 1
ATOM 1452 C C . VAL B 1 69 ? 6.277 -20.703 -15.047 1 87.31 69 VAL B C 1
ATOM 1454 O O . VAL B 1 69 ? 6.879 -20.359 -14.031 1 87.31 69 VAL B O 1
ATOM 1457 N N . LYS B 1 70 ? 5.879 -19.828 -16.016 1 92.81 70 LYS B N 1
ATOM 1458 C CA . LYS B 1 70 ? 6.141 -18.391 -15.906 1 92.81 70 LYS B CA 1
ATOM 1459 C C . LYS B 1 70 ? 5.43 -17.797 -14.688 1 92.81 70 LYS B C 1
ATOM 1461 O O . LYS B 1 70 ? 5.945 -16.875 -14.062 1 92.81 70 LYS B O 1
ATOM 1466 N N . ASN B 1 71 ? 4.285 -18.359 -14.328 1 91 71 ASN B N 1
ATOM 1467 C CA . ASN B 1 71 ? 3.518 -17.859 -13.195 1 91 71 ASN B CA 1
ATOM 1468 C C . ASN B 1 71 ? 4.289 -18 -11.891 1 91 71 ASN B C 1
ATOM 1470 O O . ASN B 1 71 ? 4.152 -17.172 -10.984 1 91 71 ASN B O 1
ATOM 1474 N N . VAL B 1 72 ? 5.074 -18.984 -11.82 1 86.75 72 VAL B N 1
ATOM 1475 C CA . VAL B 1 72 ? 5.871 -19.156 -10.609 1 86.75 72 VAL B CA 1
ATOM 1476 C C . VAL B 1 72 ? 6.809 -17.969 -10.43 1 86.75 72 VAL B C 1
ATOM 1478 O O . VAL B 1 72 ? 6.926 -17.422 -9.328 1 86.75 72 VAL B O 1
ATOM 1481 N N . GLU B 1 73 ? 7.371 -17.578 -11.492 1 91.88 73 GLU B N 1
ATOM 1482 C CA . GLU B 1 73 ? 8.281 -16.438 -11.453 1 91.88 73 GLU B CA 1
ATOM 1483 C C . GLU B 1 73 ? 7.527 -15.148 -11.133 1 91.88 73 GLU B C 1
ATOM 1485 O O . GLU B 1 73 ? 8.008 -14.32 -10.352 1 91.88 73 GLU B O 1
ATOM 1490 N N . LEU B 1 74 ? 6.371 -15.008 -11.672 1 94.69 74 LEU B N 1
ATOM 1491 C CA . LEU B 1 74 ? 5.559 -13.82 -11.438 1 94.69 74 LEU B CA 1
ATOM 1492 C C . LEU B 1 74 ? 5.098 -13.758 -9.984 1 94.69 74 LEU B C 1
ATOM 1494 O O . LEU B 1 74 ? 5.109 -12.688 -9.367 1 94.69 74 LEU B O 1
ATOM 1498 N N . ILE B 1 75 ? 4.746 -14.852 -9.484 1 91.56 75 ILE B N 1
ATOM 1499 C CA . ILE B 1 75 ? 4.266 -14.922 -8.109 1 91.56 75 ILE B CA 1
ATOM 1500 C C . ILE B 1 75 ? 5.406 -14.617 -7.145 1 91.56 75 ILE B C 1
ATOM 1502 O O . ILE B 1 75 ? 5.203 -13.961 -6.121 1 91.56 75 ILE B O 1
ATOM 1506 N N . GLN B 1 76 ? 6.562 -15.016 -7.5 1 91.56 76 GLN B N 1
ATOM 1507 C CA . GLN B 1 76 ? 7.727 -14.695 -6.68 1 91.56 76 GLN B CA 1
ATOM 1508 C C . GLN B 1 76 ? 8 -13.188 -6.688 1 91.56 76 GLN B C 1
ATOM 1510 O O . GLN B 1 76 ? 8.359 -12.617 -5.656 1 91.56 76 GLN B O 1
ATOM 1515 N N . GLU B 1 77 ? 7.902 -12.602 -7.844 1 95.25 77 GLU B N 1
ATOM 1516 C CA . GLU B 1 77 ? 8.07 -11.148 -7.914 1 95.25 77 GLU B CA 1
ATOM 1517 C C . GLU B 1 77 ? 7.004 -10.43 -7.094 1 95.25 77 GLU B C 1
ATOM 1519 O O . GLU B 1 77 ? 7.305 -9.477 -6.375 1 95.25 77 GLU B O 1
ATOM 1524 N N . ILE B 1 78 ? 5.793 -10.906 -7.145 1 94.62 78 ILE B N 1
ATOM 1525 C CA . ILE B 1 78 ? 4.707 -10.336 -6.359 1 94.62 78 ILE B CA 1
ATOM 1526 C C . ILE B 1 78 ? 5.031 -10.445 -4.871 1 94.62 78 ILE B C 1
ATOM 1528 O O . ILE B 1 78 ? 4.867 -9.484 -4.121 1 94.62 78 ILE B O 1
ATOM 1532 N N . ASN B 1 79 ? 5.469 -11.578 -4.527 1 91.5 79 ASN B N 1
ATOM 1533 C CA . ASN B 1 79 ? 5.816 -11.773 -3.125 1 91.5 79 ASN B CA 1
ATOM 1534 C C . ASN B 1 79 ? 6.914 -10.812 -2.68 1 91.5 79 ASN B C 1
ATOM 1536 O O . ASN B 1 79 ? 6.859 -10.266 -1.576 1 91.5 79 ASN B O 1
ATOM 1540 N N . GLY B 1 80 ? 7.926 -10.656 -3.508 1 94.94 80 GLY B N 1
ATOM 1541 C CA . GLY B 1 80 ? 8.953 -9.672 -3.211 1 94.94 80 GLY B CA 1
ATOM 1542 C C . GLY B 1 80 ? 8.406 -8.266 -3.061 1 94.94 80 GLY B C 1
ATOM 1543 O O . GLY B 1 80 ? 8.812 -7.523 -2.164 1 94.94 80 GLY B O 1
ATOM 1544 N N . ASN B 1 81 ? 7.488 -7.969 -3.912 1 95.44 81 ASN B N 1
ATOM 1545 C CA . ASN B 1 81 ? 6.863 -6.648 -3.869 1 95.44 81 ASN B CA 1
ATOM 1546 C C . ASN B 1 81 ? 6.012 -6.473 -2.615 1 95.44 81 ASN B C 1
ATOM 1548 O O . ASN B 1 81 ? 5.984 -5.395 -2.025 1 95.44 81 ASN B O 1
ATOM 1552 N N . ILE B 1 82 ? 5.305 -7.453 -2.215 1 95.38 82 ILE B N 1
ATOM 1553 C CA . ILE B 1 82 ? 4.508 -7.418 -0.993 1 95.38 82 ILE B CA 1
ATOM 1554 C C . ILE B 1 82 ? 5.406 -7.094 0.199 1 95.38 82 ILE B C 1
ATOM 1556 O O . ILE B 1 82 ? 5.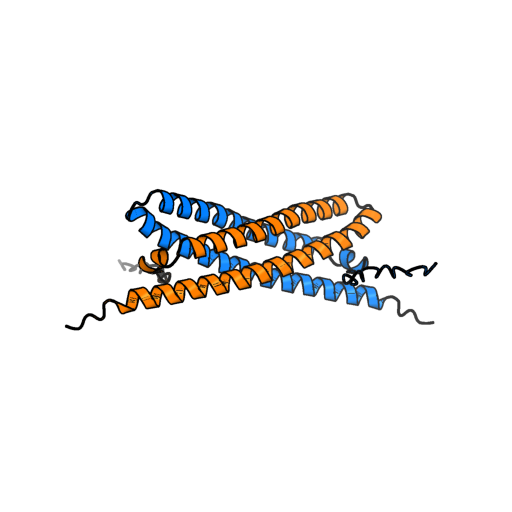09 -6.219 1.006 1 95.38 82 ILE B O 1
ATOM 1560 N N . THR B 1 83 ? 6.555 -7.758 0.293 1 94.56 83 THR B N 1
ATOM 1561 C CA . THR B 1 83 ? 7.504 -7.543 1.381 1 94.56 83 THR B CA 1
ATOM 1562 C C . THR B 1 83 ? 8.047 -6.117 1.356 1 94.56 83 THR B C 1
ATOM 1564 O O . THR B 1 83 ? 8.172 -5.477 2.402 1 94.56 83 THR B O 1
ATOM 1567 N N . ARG B 1 84 ? 8.352 -5.676 0.197 1 95.06 84 ARG B N 1
ATOM 1568 C CA . ARG B 1 84 ? 8.859 -4.312 0.053 1 95.06 84 ARG B CA 1
ATOM 1569 C C . ARG B 1 84 ? 7.82 -3.293 0.512 1 95.06 84 ARG B C 1
ATOM 1571 O O . ARG B 1 84 ? 8.148 -2.354 1.241 1 95.06 84 ARG B O 1
ATOM 1578 N N . VAL B 1 85 ? 6.598 -3.457 0.131 1 94.56 85 VAL B N 1
ATOM 1579 C CA . VAL B 1 85 ? 5.535 -2.539 0.529 1 94.56 85 VAL B CA 1
ATOM 1580 C C . VAL B 1 85 ? 5.344 -2.6 2.043 1 94.56 85 VAL B C 1
ATOM 1582 O O . VAL B 1 85 ? 5.184 -1.566 2.697 1 94.56 85 VAL B O 1
ATOM 1585 N N . LYS B 1 86 ? 5.344 -3.764 2.564 1 94.06 86 LYS B N 1
ATOM 1586 C CA . LYS B 1 86 ? 5.25 -3.928 4.012 1 94.06 86 LYS B CA 1
ATOM 1587 C C . LYS B 1 86 ? 6.32 -3.104 4.727 1 94.06 86 LYS B C 1
ATOM 1589 O O . LYS B 1 86 ? 6.02 -2.393 5.691 1 94.06 86 LYS B O 1
ATOM 1594 N N . VAL B 1 87 ? 7.539 -3.213 4.32 1 94.81 87 VAL B N 1
ATOM 1595 C CA . VAL B 1 87 ? 8.656 -2.504 4.938 1 94.81 87 VAL B CA 1
ATOM 1596 C C . VAL B 1 87 ? 8.469 -0.999 4.766 1 94.81 87 VAL B C 1
ATOM 1598 O O . VAL B 1 87 ? 8.602 -0.237 5.727 1 94.81 87 VAL B O 1
ATOM 1601 N N . LEU B 1 88 ? 8.117 -0.607 3.547 1 93.88 88 LEU B N 1
ATOM 1602 C CA . LEU B 1 88 ? 7.953 0.812 3.252 1 93.88 88 LEU B CA 1
ATOM 1603 C C . LEU B 1 88 ? 6.855 1.422 4.117 1 93.88 88 LEU B C 1
ATOM 1605 O O . LEU B 1 88 ? 7.023 2.518 4.656 1 93.88 88 LEU B O 1
ATOM 1609 N N . TYR B 1 89 ? 5.824 0.723 4.359 1 93.56 89 TYR B N 1
ATOM 1610 C CA . TYR B 1 89 ? 4.715 1.274 5.133 1 93.56 89 TYR B CA 1
ATOM 1611 C C . TYR B 1 89 ? 4.996 1.182 6.629 1 93.56 89 TYR B C 1
ATOM 1613 O O . TYR B 1 89 ? 4.5 1.994 7.41 1 93.56 89 TYR B O 1
ATOM 1621 N N . SER B 1 90 ? 5.754 0.252 7.039 1 93.81 90 SER B N 1
ATOM 1622 C CA . SER B 1 90 ? 6.203 0.231 8.43 1 93.81 90 SER B CA 1
ATOM 1623 C C . SER B 1 90 ? 7.051 1.457 8.75 1 93.81 90 SER B C 1
ATOM 1625 O O . SER B 1 90 ? 6.863 2.088 9.797 1 93.81 90 SER B O 1
ATOM 1627 N N . GLU B 1 91 ? 7.902 1.796 7.797 1 92.69 91 GLU B N 1
ATOM 1628 C CA . GLU B 1 91 ? 8.75 2.971 7.98 1 92.69 91 GLU B CA 1
ATOM 1629 C C . GLU B 1 91 ? 7.93 4.254 7.938 1 92.69 91 GLU B C 1
ATOM 1631 O O . GLU B 1 91 ? 8.141 5.156 8.75 1 92.69 91 GLU B O 1
ATOM 1636 N N . LEU B 1 92 ? 7.078 4.336 7.062 1 91.69 92 LEU B N 1
ATOM 1637 C CA . LEU B 1 92 ? 6.211 5.5 6.918 1 91.69 92 LEU B CA 1
ATOM 1638 C C . LEU B 1 92 ? 5.363 5.707 8.172 1 91.69 92 LEU B C 1
ATOM 1640 O O . LEU B 1 92 ? 5.289 6.816 8.703 1 91.69 92 LEU B O 1
ATOM 1644 N N . SER B 1 93 ? 4.785 4.656 8.609 1 92.06 93 SER B N 1
ATOM 1645 C CA . SER B 1 93 ? 3.951 4.703 9.805 1 92.06 93 SER B CA 1
ATOM 1646 C C . SER B 1 93 ? 4.754 5.16 11.016 1 92.06 93 SER B C 1
ATOM 1648 O O . SER B 1 93 ? 4.285 5.98 11.805 1 92.06 93 SER B O 1
ATOM 1650 N N . SER B 1 94 ? 5.902 4.637 11.125 1 91.81 94 SER B N 1
ATOM 1651 C CA . SER B 1 94 ? 6.77 5.016 12.234 1 91.81 94 SER B CA 1
ATOM 1652 C C . SER B 1 94 ? 7.148 6.488 12.164 1 91.81 94 SER B C 1
ATOM 1654 O O . SER B 1 94 ? 7.117 7.195 13.172 1 91.81 94 SER B O 1
ATOM 1656 N N . SER B 1 95 ? 7.531 6.922 11.008 1 87.75 95 SER B N 1
ATOM 1657 C CA . SER B 1 95 ? 7.898 8.32 10.789 1 87.75 95 SER B CA 1
ATOM 1658 C C . SER B 1 95 ? 6.73 9.25 11.086 1 87.75 95 SER B C 1
ATOM 1660 O O . SER B 1 95 ? 6.898 10.273 11.758 1 87.75 95 SER B O 1
ATOM 1662 N N . PHE B 1 96 ? 5.648 8.898 10.594 1 86.88 96 PHE B N 1
ATOM 1663 C CA . PHE B 1 96 ? 4.457 9.711 10.797 1 86.88 96 PHE B CA 1
ATOM 1664 C C . PHE B 1 96 ? 4.094 9.781 12.273 1 86.88 96 PHE B C 1
ATOM 1666 O O . PHE B 1 96 ? 3.77 10.852 12.797 1 86.88 96 PHE B O 1
ATOM 1673 N N . SER B 1 97 ? 4.113 8.703 12.922 1 86 97 SER B N 1
ATOM 1674 C CA . SER B 1 97 ? 3.834 8.656 14.352 1 86 97 SER B CA 1
ATOM 1675 C C . SER B 1 97 ? 4.793 9.547 15.133 1 86 97 SER B C 1
ATOM 1677 O O . SER B 1 97 ? 4.387 10.219 16.078 1 86 97 SER B O 1
ATOM 1679 N N . SER B 1 98 ? 5.98 9.531 14.742 1 88 98 SER B N 1
ATOM 1680 C CA . SER B 1 98 ? 6.984 10.359 15.406 1 88 98 SER B CA 1
ATOM 1681 C C . SER B 1 98 ? 6.676 11.844 15.227 1 88 98 SER B C 1
ATOM 1683 O O . SER B 1 98 ? 6.805 12.625 16.172 1 88 98 SER B O 1
ATOM 1685 N N . VAL B 1 99 ? 6.32 12.219 14.102 1 84.38 99 VAL B N 1
ATOM 1686 C CA . VAL B 1 99 ? 6 13.609 13.797 1 84.38 99 VAL B CA 1
ATOM 1687 C C . VAL B 1 99 ? 4.785 14.047 14.609 1 84.38 99 VAL B C 1
ATOM 1689 O O . VAL B 1 99 ? 4.781 15.141 15.188 1 84.38 99 VAL B O 1
ATOM 1692 N N . LEU B 1 100 ? 3.803 13.258 14.656 1 82.44 100 LEU B N 1
ATOM 1693 C CA . LEU B 1 100 ? 2.59 13.586 15.398 1 82.44 100 LEU B CA 1
ATOM 1694 C C . LEU B 1 100 ? 2.873 13.68 16.891 1 82.44 100 LEU B C 1
ATOM 1696 O O . LEU B 1 100 ? 2.34 14.562 17.578 1 82.44 100 LEU B O 1
ATOM 1700 N N . ARG B 1 101 ? 3.678 12.883 17.344 1 82.75 101 ARG B N 1
ATOM 1701 C CA . ARG B 1 101 ? 4.043 12.906 18.766 1 82.75 101 ARG B CA 1
ATOM 1702 C C . ARG B 1 101 ? 4.836 14.164 19.109 1 82.75 101 ARG B C 1
ATOM 1704 O O . ARG B 1 101 ? 4.613 14.773 20.141 1 82.75 101 ARG B O 1
ATOM 1711 N N . ASN B 1 102 ? 5.68 14.523 18.25 1 82.31 102 ASN B N 1
ATOM 1712 C CA . ASN B 1 102 ? 6.477 15.727 18.453 1 82.31 102 ASN B CA 1
ATOM 1713 C C . ASN B 1 102 ? 5.633 16.984 18.312 1 82.31 102 ASN B C 1
ATOM 1715 O O . ASN B 1 102 ? 5.918 18 18.953 1 82.31 102 ASN B O 1
ATOM 1719 N N . GLY B 1 103 ? 4.68 16.969 17.438 1 74 103 GLY B N 1
ATOM 1720 C CA . GLY B 1 103 ? 3.787 18.094 17.281 1 74 103 GLY B CA 1
ATOM 1721 C C . GL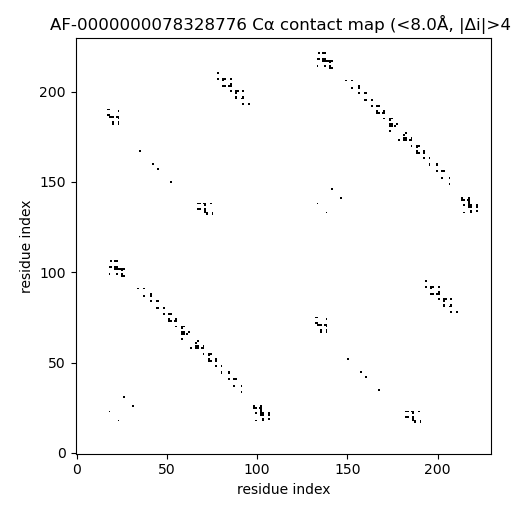Y B 1 103 ? 2.85 18.297 18.453 1 74 103 GLY B C 1
ATOM 1722 O O . GLY B 1 103 ? 2.502 19.438 18.781 1 74 103 GLY B O 1
ATOM 1723 N N . ARG B 1 104 ? 2.385 17.328 19.062 1 70.19 104 ARG B N 1
ATOM 1724 C CA . ARG B 1 104 ? 1.53 17.391 20.234 1 70.19 104 ARG B CA 1
ATOM 1725 C C . ARG B 1 104 ? 2.303 17.922 21.438 1 70.19 104 ARG B C 1
ATOM 1727 O O . ARG B 1 104 ? 1.776 18.719 22.219 1 70.19 104 ARG B O 1
ATOM 1734 N N . ASP B 1 105 ? 3.469 17.5 21.594 1 64.44 105 ASP B N 1
ATOM 1735 C CA . ASP B 1 105 ? 4.301 17.953 22.703 1 64.44 105 ASP B CA 1
ATOM 1736 C C . ASP B 1 105 ? 4.688 19.422 22.531 1 64.44 105 ASP B C 1
ATOM 1738 O O . ASP B 1 105 ? 4.855 20.156 23.516 1 64.44 105 ASP B O 1
ATOM 1742 N N . GLY B 1 106 ? 4.824 19.766 21.391 1 58.47 106 GLY B N 1
ATOM 1743 C CA . GLY B 1 106 ? 5.141 21.172 21.156 1 58.47 106 GLY B CA 1
ATOM 1744 C C . GLY B 1 106 ? 3.951 22.094 21.344 1 58.47 106 GLY B C 1
ATOM 1745 O O . GLY B 1 106 ? 4.105 23.234 21.797 1 58.47 106 GLY B O 1
ATOM 1746 N N . ALA B 1 107 ? 2.822 21.766 20.938 1 57.16 107 ALA B N 1
ATOM 1747 C CA . ALA B 1 107 ? 1.638 22.594 21.125 1 57.16 107 ALA B CA 1
ATOM 1748 C C . ALA B 1 107 ? 1.192 22.578 22.594 1 57.16 107 ALA B C 1
ATOM 1750 O O . ALA B 1 107 ? 0.598 23.547 23.062 1 57.16 107 ALA B O 1
ATOM 1751 N N . GLY B 1 108 ? 1.35 21.5 23.25 1 50.94 108 GLY B N 1
ATOM 1752 C CA . GLY B 1 108 ? 0.935 21.406 24.641 1 50.94 108 GLY B CA 1
ATOM 1753 C C . GLY B 1 108 ? 1.815 22.219 25.562 1 50.94 108 GLY B C 1
ATOM 1754 O O . GLY B 1 108 ? 1.473 22.422 26.734 1 50.94 108 GLY B O 1
ATOM 1755 N N . GLY B 1 109 ? 3 22.422 25.188 1 48.19 109 GLY B N 1
ATOM 1756 C CA . GLY B 1 109 ? 3.814 23.109 26.156 1 48.19 109 GLY B CA 1
ATOM 1757 C C . GLY B 1 109 ? 3.424 24.578 26.328 1 48.19 109 GLY B C 1
ATOM 1758 O O . GLY B 1 109 ? 4.027 25.297 27.125 1 48.19 109 GLY B O 1
ATOM 1759 N N . GLY B 1 110 ? 2.682 25.141 25.328 1 45.59 110 GLY B N 1
ATOM 1760 C CA . GLY B 1 110 ? 2.566 26.578 25.578 1 45.59 110 GLY B CA 1
ATOM 1761 C C . GLY B 1 110 ? 1.625 26.922 26.703 1 45.59 110 GLY B C 1
ATOM 1762 O O . GLY B 1 110 ? 1.57 28.078 27.156 1 45.59 110 GLY B O 1
ATOM 1763 N N . ASN B 1 111 ? 0.465 26.25 26.891 1 45.16 111 ASN B N 1
ATOM 1764 C CA . ASN B 1 111 ? -0.456 26.953 27.781 1 45.16 111 ASN B CA 1
ATOM 1765 C C . ASN B 1 111 ? -0.053 26.797 29.25 1 45.16 111 ASN B C 1
ATOM 1767 O O . ASN B 1 111 ? -0.842 27.094 30.141 1 45.16 111 ASN B O 1
ATOM 1771 N N . ASP B 1 112 ? 0.918 26 29.547 1 41.25 112 ASP B N 1
ATOM 1772 C CA . ASP B 1 112 ? 1.01 26.156 31 1 41.25 112 ASP B CA 1
ATOM 1773 C C . ASP B 1 112 ? 1.439 27.578 31.375 1 41.25 112 ASP B C 1
ATOM 1775 O O . ASP B 1 112 ? 2.633 27.875 31.391 1 41.25 112 ASP B O 1
ATOM 1779 N N . GLY B 1 113 ? 0.933 28.578 30.672 1 37.25 113 GLY B N 1
ATOM 1780 C CA . GLY B 1 113 ? 1.128 29.875 31.328 1 37.25 113 GLY B CA 1
ATOM 1781 C C . GLY B 1 113 ? 0.704 29.859 32.781 1 37.25 113 GLY B C 1
ATOM 1782 O O . GLY B 1 113 ? -0.267 29.203 33.156 1 37.25 113 GLY B O 1
ATOM 1783 N N . GLU B 1 114 ? 1.641 30.094 33.719 1 40.41 114 GLU B N 1
ATOM 1784 C CA . GLU B 1 114 ? 1.611 30.484 35.125 1 40.41 114 GLU B CA 1
ATOM 1785 C C . GLU B 1 114 ? 0.512 31.516 35.375 1 40.41 114 GLU B C 1
ATOM 1787 O O . GLU B 1 114 ? 0.473 32.562 34.75 1 40.41 114 GLU B O 1
ATOM 1792 N N . GLU B 1 115 ? -0.811 31.188 35.594 1 31.06 115 GLU B N 1
ATOM 1793 C CA . GLU B 1 115 ? -1.364 32.094 36.625 1 31.06 115 GLU B CA 1
ATOM 1794 C C . GLU B 1 115 ? -0.588 31.984 37.906 1 31.06 115 GLU B C 1
ATOM 1796 O O . GLU B 1 115 ? -0.134 30.906 38.312 1 31.06 115 GLU B O 1
#